Protein AF-A0A650EMJ7-F1 (afdb_monomer_lite)

Radius of gyration: 21.34 Å; chains: 1; bounding box: 46×38×57 Å

Secondary structure (DSSP, 8-state):
-PPP-EEEEEEETTEEEEEEE-TTS-EEEEEEEEETTEEEEEEEEETTS--BTTB----TT---SEEEGGGHHHHHHHHS----S-EEE-SS-----HHHHHHHHHHS-----EEEEEEETTEEEEEEE-TTS-EEEEEEEEETTEEEEEEEEE-SHHHHHTT-----TT---SEEE-SHHHHHHHHHHTTT----EEEEEE--S-TTT--S-SEE--

Foldseek 3Di:
DPFAAAEWEAADVQKTKDWDAAPLRFIWIWIWGDDPQKTFTPDIATPLDDADPNHGHHQPQQDDRMDGPVCVQVNCCRRVRHHGPYYHYDPDHDNDDPVRVSVVVVPPDPDAFEDEWADDDQKTWFWEQAPVRWTWIWIWGDDPQKIFTPAIATLPPVCVVVVNGHHQPLQDDGMDGPDFVVVCCRCCRRVRFDHDYYDYDHPPPPPVVDSDGPGTPD

Structure (mmCIF, N/CA/C/O backbone):
data_AF-A0A650EMJ7-F1
#
_entry.id   AF-A0A650EMJ7-F1
#
loop_
_atom_site.group_PDB
_atom_site.id
_atom_site.type_symbol
_atom_site.label_atom_id
_atom_site.label_alt_id
_atom_site.label_comp_id
_atom_site.label_asym_id
_atom_site.label_entity_id
_atom_site.label_seq_id
_atom_site.pdbx_PDB_ins_code
_atom_site.Cartn_x
_atom_site.Cartn_y
_atom_site.Cartn_z
_atom_site.occupancy
_atom_site.B_iso_or_equiv
_atom_site.auth_seq_id
_atom_site.auth_comp_id
_atom_site.auth_asym_id
_atom_site.auth_atom_id
_atom_site.pdbx_PDB_model_num
ATOM 1 N N . MET A 1 1 ? -10.962 -9.023 -23.010 1.00 49.88 1 MET A N 1
ATOM 2 C CA . MET A 1 1 ? -9.989 -8.464 -22.041 1.00 49.88 1 MET A CA 1
ATOM 3 C C . MET A 1 1 ? -9.303 -7.276 -22.684 1.00 49.88 1 MET A C 1
ATOM 5 O O . MET A 1 1 ? -8.840 -7.410 -23.809 1.00 49.88 1 MET A O 1
ATOM 9 N N . GLN A 1 2 ? -9.257 -6.127 -22.012 1.00 62.06 2 GLN A N 1
ATOM 10 C CA . GLN A 1 2 ? -8.487 -4.982 -22.495 1.00 62.06 2 GLN A CA 1
ATOM 11 C C . GLN A 1 2 ? -6.994 -5.322 -22.367 1.00 62.06 2 GLN A C 1
ATOM 13 O O . GLN A 1 2 ? -6.530 -5.660 -21.276 1.00 62.06 2 GLN A O 1
ATOM 18 N N . LYS A 1 3 ? -6.258 -5.321 -23.484 1.00 80.81 3 LYS A N 1
ATOM 19 C CA . LYS A 1 3 ? -4.812 -5.582 -23.479 1.00 80.81 3 LYS A CA 1
ATOM 20 C C . LYS A 1 3 ? -4.116 -4.459 -22.705 1.00 80.81 3 LYS A C 1
ATOM 22 O O . LYS A 1 3 ? -4.369 -3.287 -22.961 1.00 80.81 3 LYS A O 1
ATOM 27 N N . SER A 1 4 ? -3.280 -4.813 -21.730 1.00 88.81 4 SER A N 1
ATOM 28 C CA . SER A 1 4 ? -2.475 -3.836 -20.986 1.00 88.81 4 SER A CA 1
ATOM 29 C C . SER A 1 4 ? -1.295 -3.384 -21.845 1.00 88.81 4 SER A C 1
ATOM 31 O O . SER A 1 4 ? -0.526 -4.229 -22.299 1.00 88.81 4 SER A O 1
ATOM 33 N N . ILE A 1 5 ? -1.145 -2.077 -22.043 1.00 94.81 5 ILE A N 1
ATOM 34 C CA . ILE A 1 5 ? -0.042 -1.454 -22.790 1.00 94.81 5 ILE A CA 1
ATOM 35 C C . ILE A 1 5 ? 0.839 -0.674 -21.811 1.00 94.81 5 ILE A C 1
ATOM 37 O O . ILE A 1 5 ? 0.314 -0.003 -20.916 1.00 94.81 5 ILE A O 1
ATOM 41 N N . LEU A 1 6 ? 2.161 -0.791 -21.949 1.00 95.75 6 LEU A N 1
ATOM 42 C CA . LEU A 1 6 ? 3.119 -0.033 -21.148 1.00 95.75 6 LEU A CA 1
ATOM 43 C C . LEU A 1 6 ? 3.218 1.381 -21.723 1.00 95.75 6 LEU A C 1
ATOM 45 O O . LEU A 1 6 ? 3.814 1.584 -22.774 1.00 95.75 6 LEU A O 1
ATOM 49 N N . LYS A 1 7 ? 2.613 2.352 -21.041 1.00 95.06 7 LYS A N 1
ATOM 50 C CA . LYS A 1 7 ? 2.648 3.756 -21.460 1.00 95.06 7 LYS A CA 1
ATOM 51 C C . LYS A 1 7 ? 3.841 4.458 -20.836 1.00 95.06 7 LYS A C 1
ATOM 53 O O . LYS A 1 7 ? 3.927 4.503 -19.609 1.00 95.06 7 LYS A O 1
ATOM 58 N N . LEU A 1 8 ? 4.732 4.983 -21.661 1.00 95.62 8 LEU A N 1
ATOM 59 C CA . LEU A 1 8 ? 5.932 5.711 -21.274 1.00 95.62 8 LEU A CA 1
ATOM 60 C C . LEU A 1 8 ? 5.705 7.201 -21.524 1.00 95.62 8 LEU A C 1
ATOM 62 O O . LEU A 1 8 ? 5.640 7.647 -22.669 1.00 95.62 8 LEU A O 1
ATOM 66 N N . ASP A 1 9 ? 5.568 7.963 -20.441 1.00 95.88 9 ASP A N 1
ATOM 67 C CA . ASP A 1 9 ? 5.393 9.409 -20.518 1.00 95.88 9 ASP A CA 1
ATOM 68 C C . ASP A 1 9 ? 6.767 10.082 -20.674 1.00 95.88 9 ASP A C 1
ATOM 70 O O . ASP A 1 9 ? 7.732 9.722 -19.992 1.00 95.88 9 ASP A O 1
ATOM 74 N N . LYS A 1 10 ? 6.867 11.048 -21.587 1.00 95.94 10 LYS A N 1
ATOM 75 C CA . LYS A 1 10 ? 8.111 11.717 -21.968 1.00 95.94 10 LYS A CA 1
ATOM 76 C C . LYS A 1 10 ? 8.449 12.803 -20.953 1.00 95.94 10 LYS A C 1
ATOM 78 O O . LYS A 1 10 ? 7.676 13.736 -20.731 1.00 95.94 10 LYS A O 1
ATOM 83 N N . VAL A 1 11 ? 9.617 12.672 -20.333 1.00 95.00 11 VAL A N 1
ATOM 84 C CA . VAL A 1 11 ? 10.157 13.660 -19.391 1.00 95.00 11 VAL A CA 1
ATOM 85 C C . VAL A 1 11 ? 10.889 14.749 -20.159 1.00 95.00 11 VAL A C 1
ATOM 87 O O . VAL A 1 11 ? 10.605 15.924 -19.966 1.00 95.00 11 VAL A O 1
ATOM 90 N N . SER A 1 12 ? 11.805 14.330 -21.029 1.00 92.31 12 SER A N 1
ATOM 91 C CA . SER A 1 12 ? 12.656 15.164 -21.880 1.00 92.31 12 SER A CA 1
ATOM 92 C C . SER A 1 12 ? 13.074 14.350 -23.108 1.00 92.31 12 SER A C 1
ATOM 94 O O . SER A 1 12 ? 12.667 13.193 -23.255 1.00 92.31 12 SER A O 1
ATOM 96 N N . GLU A 1 13 ? 13.921 14.910 -23.972 1.00 89.38 13 GLU A N 1
ATOM 97 C CA . GLU A 1 13 ? 14.513 14.171 -25.089 1.00 89.38 13 GLU A CA 1
ATOM 98 C C . GLU A 1 13 ? 15.114 12.837 -24.614 1.00 89.38 13 GLU A C 1
ATOM 100 O O . GLU A 1 13 ? 15.889 12.791 -23.657 1.00 89.38 13 GLU A O 1
ATOM 105 N N . ASN A 1 14 ? 14.674 11.742 -25.242 1.00 91.62 14 ASN A N 1
ATOM 106 C CA . ASN A 1 14 ? 15.068 10.361 -24.951 1.00 91.62 14 ASN A CA 1
ATOM 107 C C . ASN A 1 14 ? 14.850 9.863 -23.512 1.00 91.62 14 ASN A C 1
ATOM 109 O O . ASN A 1 14 ? 15.237 8.738 -23.200 1.00 91.62 14 ASN A O 1
ATOM 113 N N . CYS A 1 15 ? 14.207 10.635 -22.636 1.00 95.62 15 CYS A N 1
ATOM 114 C CA . CYS A 1 15 ? 13.959 10.240 -21.256 1.00 95.62 15 CYS A CA 1
ATOM 115 C C . CYS A 1 15 ? 12.469 10.043 -21.005 1.00 95.62 15 CYS A C 1
ATOM 117 O O . CYS A 1 15 ? 11.655 10.938 -21.238 1.00 95.62 15 CYS A O 1
ATOM 119 N N . TYR A 1 16 ? 12.127 8.883 -20.456 1.00 96.69 16 TYR A N 1
ATOM 120 C CA . TYR A 1 16 ? 10.753 8.487 -20.201 1.00 96.69 16 TYR A CA 1
ATOM 121 C C . TYR A 1 16 ? 10.589 7.977 -18.779 1.00 96.69 16 TYR A C 1
ATOM 123 O O . TYR A 1 16 ? 11.521 7.454 -18.165 1.00 96.69 16 TYR A O 1
ATOM 131 N N . HIS A 1 17 ? 9.380 8.082 -18.254 1.00 97.19 17 HIS A N 1
ATOM 132 C CA . HIS A 1 17 ? 9.013 7.451 -16.997 1.00 97.19 17 HIS A CA 1
ATOM 133 C C . HIS A 1 17 ? 7.603 6.878 -17.051 1.00 97.19 17 HIS A C 1
ATOM 135 O O . HIS A 1 17 ? 6.792 7.217 -17.912 1.00 97.19 17 HIS A O 1
ATOM 141 N N . THR A 1 18 ? 7.307 5.971 -16.130 1.00 96.44 18 THR A N 1
ATOM 142 C CA . THR A 1 18 ? 5.955 5.440 -15.979 1.00 96.44 18 THR A CA 1
ATOM 143 C C . THR A 1 18 ? 5.731 4.865 -14.594 1.00 96.44 18 THR A C 1
ATOM 145 O O . THR A 1 18 ? 6.674 4.576 -13.853 1.00 96.44 18 THR A O 1
ATOM 148 N N . ILE A 1 19 ? 4.457 4.702 -14.243 1.00 95.31 19 ILE A N 1
ATOM 149 C CA . ILE A 1 19 ? 4.013 3.985 -13.053 1.00 95.31 19 ILE A CA 1
ATOM 150 C C . ILE A 1 19 ? 2.988 2.946 -13.472 1.00 95.31 19 ILE A C 1
ATOM 152 O O . ILE A 1 19 ? 1.983 3.269 -14.104 1.00 95.31 19 ILE A O 1
ATOM 156 N N . PHE A 1 20 ? 3.181 1.713 -13.022 1.00 93.88 20 PHE A N 1
ATOM 157 C CA . PHE A 1 20 ? 2.213 0.643 -13.229 1.00 93.88 20 PHE A CA 1
ATOM 158 C C . PHE A 1 20 ? 2.045 -0.220 -11.981 1.00 93.88 20 PHE A C 1
ATOM 160 O O . PHE A 1 20 ? 2.820 -0.136 -11.030 1.00 93.88 20 PHE A O 1
ATOM 167 N N . GLN A 1 21 ? 0.994 -1.041 -11.975 1.00 91.38 21 GLN A N 1
ATOM 168 C CA . GLN A 1 21 ? 0.785 -2.072 -10.964 1.00 91.38 21 GLN A CA 1
ATOM 169 C C . GLN A 1 21 ? 1.219 -3.436 -11.493 1.00 91.38 21 GLN A C 1
ATOM 171 O O . GLN A 1 21 ? 0.805 -3.832 -12.586 1.00 91.38 21 GLN A O 1
ATOM 176 N N . ASN A 1 22 ? 2.020 -4.151 -10.707 1.00 90.44 22 ASN A N 1
ATOM 177 C CA . ASN A 1 22 ? 2.361 -5.543 -10.985 1.00 90.44 22 ASN A CA 1
ATOM 178 C C . ASN A 1 22 ? 1.200 -6.496 -10.643 1.00 90.44 22 ASN A C 1
ATOM 180 O O . ASN A 1 22 ? 0.158 -6.067 -10.133 1.00 90.44 22 ASN A O 1
ATOM 184 N N . ASN A 1 23 ? 1.366 -7.793 -10.910 1.00 86.19 23 ASN A N 1
ATOM 185 C CA . ASN A 1 23 ? 0.318 -8.789 -10.650 1.00 86.19 23 ASN A CA 1
ATOM 186 C C . ASN A 1 23 ? 0.003 -8.955 -9.151 1.00 86.19 23 ASN A C 1
ATOM 188 O O . ASN A 1 23 ? -1.106 -9.345 -8.788 1.00 86.19 23 ASN A O 1
ATOM 192 N N . HIS A 1 24 ? 0.933 -8.581 -8.270 1.00 81.50 24 HIS A N 1
ATOM 193 C CA . HIS A 1 24 ? 0.732 -8.512 -6.820 1.00 81.50 24 HIS A CA 1
ATOM 194 C C . HIS A 1 24 ? 0.112 -7.189 -6.324 1.00 81.50 24 HIS A C 1
ATOM 196 O O . HIS A 1 24 ? 0.071 -6.941 -5.115 1.00 81.50 24 HIS A O 1
ATOM 202 N N . GLY A 1 25 ? -0.342 -6.312 -7.225 1.00 81.81 25 GLY A N 1
ATOM 203 C CA . GLY A 1 25 ? -0.989 -5.041 -6.885 1.00 81.81 25 GLY A CA 1
ATOM 204 C C . GLY A 1 25 ? -0.044 -3.953 -6.357 1.00 81.81 25 GLY A C 1
ATOM 205 O O . GLY A 1 25 ? -0.509 -2.915 -5.879 1.00 81.81 25 GLY A O 1
ATOM 206 N N . ARG A 1 26 ? 1.277 -4.154 -6.434 1.00 86.06 26 ARG A N 1
ATOM 207 C CA . ARG A 1 26 ? 2.290 -3.163 -6.033 1.00 86.06 26 ARG A CA 1
ATOM 208 C C . ARG A 1 26 ? 2.519 -2.156 -7.140 1.00 86.06 26 ARG A C 1
ATOM 210 O O . ARG A 1 26 ? 2.610 -2.539 -8.302 1.00 86.06 26 ARG A O 1
ATOM 217 N N . ARG A 1 27 ? 2.641 -0.877 -6.774 1.00 91.94 27 ARG A N 1
ATOM 218 C CA . ARG A 1 27 ? 2.902 0.205 -7.733 1.00 91.94 27 ARG A CA 1
ATOM 219 C C . ARG A 1 27 ? 4.403 0.399 -7.882 1.00 91.94 27 ARG A C 1
ATOM 221 O O . ARG A 1 27 ? 5.079 0.668 -6.890 1.00 91.94 27 ARG A O 1
ATOM 228 N N . ILE A 1 28 ? 4.897 0.273 -9.104 1.00 95.44 28 ILE A N 1
ATOM 229 C CA . ILE A 1 28 ? 6.310 0.402 -9.453 1.00 95.44 28 ILE A CA 1
ATOM 230 C C . ILE A 1 28 ? 6.452 1.628 -10.346 1.00 95.44 28 ILE A C 1
ATOM 232 O O . ILE A 1 28 ? 5.696 1.780 -11.304 1.00 95.44 28 ILE A O 1
ATOM 236 N N . TYR A 1 29 ? 7.396 2.498 -10.002 1.00 97.00 29 TYR A N 1
ATOM 237 C CA . TYR A 1 29 ? 7.879 3.569 -10.862 1.00 97.00 29 TYR A CA 1
ATOM 238 C C . TYR A 1 29 ? 9.146 3.095 -11.560 1.00 97.00 29 TYR A C 1
ATOM 240 O O . TYR A 1 29 ? 10.025 2.541 -10.895 1.00 97.00 29 TYR A O 1
ATOM 248 N N . ILE A 1 30 ? 9.247 3.358 -12.860 1.00 97.44 30 ILE A N 1
ATOM 249 C CA . ILE A 1 30 ? 10.492 3.207 -13.615 1.00 97.44 30 ILE A CA 1
ATOM 250 C C . ILE A 1 30 ? 10.811 4.492 -14.379 1.00 97.44 30 ILE A C 1
ATOM 252 O O . ILE A 1 30 ? 9.900 5.201 -14.818 1.00 97.44 30 ILE A O 1
ATOM 256 N N . ARG A 1 31 ? 12.105 4.763 -14.556 1.00 97.12 31 ARG A N 1
ATOM 257 C CA . ARG A 1 31 ? 12.632 5.804 -15.441 1.00 97.12 31 ARG A CA 1
ATOM 258 C C . ARG A 1 31 ? 13.636 5.193 -16.407 1.00 97.12 31 ARG A C 1
ATOM 260 O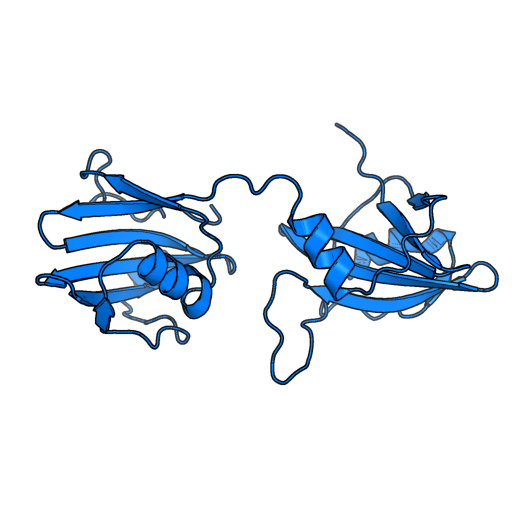 O . ARG A 1 31 ? 14.535 4.468 -15.984 1.00 97.12 31 ARG A O 1
ATOM 267 N N . LEU A 1 32 ? 13.477 5.513 -17.683 1.00 96.38 32 LEU A N 1
ATOM 268 C CA . LEU A 1 32 ? 14.273 5.009 -18.791 1.00 96.38 32 LEU A CA 1
ATOM 269 C C . LEU A 1 32 ? 14.961 6.172 -19.509 1.00 96.38 32 LEU A C 1
ATOM 271 O O . LEU A 1 32 ? 14.372 7.243 -19.672 1.00 96.38 32 LEU A O 1
ATOM 275 N N . ILE A 1 33 ? 16.185 5.941 -19.966 1.00 96.06 33 ILE A N 1
ATOM 276 C CA . ILE A 1 33 ? 16.848 6.744 -20.996 1.00 96.06 33 ILE A CA 1
ATOM 277 C C . ILE A 1 33 ? 17.014 5.848 -22.224 1.00 96.06 33 ILE A C 1
ATOM 279 O O . ILE A 1 33 ? 17.398 4.690 -22.084 1.00 96.06 33 ILE A O 1
ATOM 283 N N . CYS A 1 34 ? 16.684 6.363 -23.404 1.00 92.94 34 CYS A N 1
ATOM 284 C CA . CYS A 1 34 ? 16.827 5.679 -24.682 1.00 92.94 34 CYS A CA 1
ATOM 285 C C . CYS A 1 34 ? 18.116 6.136 -25.377 1.00 92.94 34 CYS A C 1
ATOM 287 O O . CYS A 1 34 ? 18.249 7.306 -25.725 1.00 92.94 34 CYS A O 1
ATOM 289 N N . GLU A 1 35 ? 19.051 5.222 -25.607 1.00 91.38 35 GLU A N 1
ATOM 290 C CA . GLU A 1 35 ? 20.320 5.492 -26.289 1.00 91.38 35 GLU A CA 1
ATOM 291 C C . GLU A 1 35 ? 20.580 4.371 -27.295 1.00 91.38 35 GLU A C 1
ATOM 293 O O . GLU A 1 35 ? 20.627 3.216 -26.892 1.00 91.38 35 GLU A O 1
ATOM 298 N N . ASN A 1 36 ? 20.780 4.691 -28.579 1.00 84.94 36 ASN A N 1
ATOM 299 C CA . ASN A 1 36 ? 21.227 3.732 -29.607 1.00 84.94 36 ASN A CA 1
ATOM 300 C C . ASN A 1 36 ? 20.470 2.384 -29.596 1.00 84.94 36 ASN A C 1
ATOM 302 O O . ASN A 1 36 ? 21.089 1.327 -29.505 1.00 84.94 36 ASN A O 1
ATOM 306 N N . ASP A 1 37 ? 19.135 2.424 -29.643 1.00 87.19 37 ASP A N 1
ATOM 307 C CA . ASP A 1 37 ? 18.255 1.240 -29.591 1.00 87.19 37 ASP A CA 1
ATOM 308 C C . ASP A 1 37 ? 18.369 0.388 -28.308 1.00 87.19 37 ASP A C 1
ATOM 310 O O . ASP A 1 37 ? 17.938 -0.771 -28.247 1.00 87.19 37 ASP A O 1
ATOM 314 N N . GLU A 1 38 ? 18.879 0.984 -27.234 1.00 94.25 38 GLU A N 1
ATOM 315 C CA . GLU A 1 38 ? 18.891 0.419 -25.891 1.00 94.25 38 GLU A CA 1
ATOM 316 C C . GLU A 1 38 ? 18.135 1.321 -24.912 1.00 94.25 38 GLU A C 1
ATOM 318 O O . GLU A 1 38 ? 18.100 2.549 -25.028 1.00 94.25 38 GLU A O 1
ATOM 323 N N . TYR A 1 39 ? 17.545 0.696 -23.898 1.00 95.81 39 TYR A N 1
ATOM 324 C CA . TYR A 1 39 ? 17.014 1.377 -22.729 1.00 95.81 39 TYR A CA 1
ATOM 325 C C . TYR A 1 39 ? 17.943 1.185 -21.540 1.00 95.81 39 TYR A C 1
ATOM 327 O O . TYR A 1 39 ? 18.295 0.057 -21.190 1.00 95.81 39 TYR A O 1
ATOM 335 N N . LEU A 1 40 ? 18.269 2.290 -20.876 1.00 96.81 40 LEU A N 1
ATOM 336 C CA . LEU A 1 40 ? 18.923 2.330 -19.576 1.00 96.81 40 LEU A CA 1
ATOM 337 C C . LEU A 1 40 ? 17.892 2.670 -18.493 1.00 96.81 40 LEU A C 1
ATOM 339 O O . LEU A 1 40 ? 17.318 3.761 -18.485 1.00 96.81 40 LEU A O 1
ATOM 343 N N . PHE A 1 41 ? 17.696 1.763 -17.541 1.00 96.50 41 PHE A N 1
ATOM 344 C CA . PHE A 1 41 ? 16.905 2.012 -16.343 1.00 96.50 41 PHE A CA 1
ATOM 345 C C . PHE A 1 41 ? 17.712 2.864 -15.363 1.00 96.50 41 PHE A C 1
ATOM 347 O O . PHE A 1 41 ? 18.688 2.407 -14.772 1.00 96.50 41 PHE A O 1
ATOM 354 N N . THR A 1 42 ? 17.283 4.108 -15.170 1.00 95.44 42 THR A N 1
ATOM 355 C CA . THR A 1 42 ? 17.924 5.049 -14.234 1.00 95.44 42 THR A CA 1
ATOM 356 C C . THR A 1 42 ? 17.270 5.047 -12.859 1.00 95.44 42 THR A C 1
ATOM 358 O O . THR A 1 42 ? 17.935 5.290 -11.858 1.00 95.44 42 THR A O 1
ATOM 361 N N . ASP A 1 43 ? 15.981 4.716 -12.792 1.00 95.06 43 ASP A N 1
ATOM 362 C CA . ASP A 1 43 ? 15.246 4.529 -11.546 1.00 95.06 43 ASP A CA 1
ATOM 363 C C . ASP A 1 43 ? 14.295 3.335 -11.674 1.00 95.06 43 ASP A C 1
ATOM 365 O O . ASP A 1 43 ? 13.616 3.181 -12.689 1.00 95.06 43 ASP A O 1
ATOM 369 N N . CYS A 1 44 ? 14.177 2.538 -10.610 1.00 96.44 44 CYS A N 1
ATOM 370 C CA . CYS A 1 44 ? 13.147 1.510 -10.462 1.00 96.44 44 CYS A CA 1
ATOM 371 C C . CYS A 1 44 ? 12.838 1.291 -8.976 1.00 96.44 44 CYS A C 1
ATOM 373 O O . CYS A 1 44 ? 13.712 0.876 -8.216 1.00 96.44 44 CYS A O 1
ATOM 375 N N . PHE A 1 45 ? 11.619 1.593 -8.523 1.00 95.31 45 PHE A N 1
ATOM 376 C CA . PHE A 1 45 ? 11.250 1.430 -7.111 1.00 95.31 45 PHE A CA 1
ATOM 377 C C . PHE A 1 45 ? 9.737 1.366 -6.883 1.00 95.31 45 PHE A C 1
ATOM 379 O O . PHE A 1 45 ? 8.932 1.824 -7.693 1.00 95.31 45 PHE A O 1
ATOM 386 N N . TYR A 1 46 ? 9.339 0.827 -5.732 1.00 92.62 46 TYR A N 1
ATOM 387 C CA . TYR A 1 46 ? 7.952 0.842 -5.283 1.00 92.62 46 TYR A CA 1
ATOM 388 C C . TYR A 1 46 ? 7.539 2.248 -4.839 1.00 92.62 46 TYR A C 1
ATOM 390 O O . TYR A 1 46 ? 8.116 2.799 -3.904 1.00 92.62 46 TYR A O 1
ATOM 398 N N . THR A 1 47 ? 6.484 2.804 -5.436 1.00 90.12 47 THR A N 1
ATOM 399 C CA . THR A 1 47 ? 5.917 4.103 -5.009 1.00 90.12 47 THR A CA 1
ATOM 400 C C . THR A 1 47 ? 4.984 3.965 -3.811 1.00 90.12 47 THR A C 1
ATOM 402 O O . THR A 1 47 ? 4.444 4.944 -3.303 1.00 90.12 47 THR A O 1
ATOM 405 N N . ASP A 1 48 ? 4.689 2.726 -3.434 1.00 81.94 48 ASP A N 1
ATOM 406 C CA . ASP A 1 48 ? 3.647 2.364 -2.490 1.00 81.94 48 ASP A CA 1
ATOM 407 C C . ASP A 1 48 ? 4.238 1.881 -1.150 1.00 81.94 48 ASP A C 1
ATOM 409 O O . ASP A 1 48 ? 3.486 1.558 -0.230 1.00 81.94 48 ASP A O 1
ATOM 413 N N . ARG A 1 49 ? 5.571 1.883 -1.019 1.00 81.12 49 ARG A N 1
ATOM 414 C CA . ARG A 1 49 ? 6.315 1.561 0.203 1.00 81.12 49 ARG A CA 1
ATOM 415 C C . ARG A 1 49 ? 7.043 2.802 0.727 1.00 81.12 49 ARG A C 1
ATOM 417 O O . ARG A 1 49 ? 7.518 3.593 -0.084 1.00 81.12 49 ARG A O 1
ATOM 424 N N . PRO A 1 50 ? 7.159 2.969 2.055 1.00 76.00 50 PRO A N 1
ATOM 425 C CA . PRO A 1 50 ? 7.924 4.071 2.619 1.00 76.00 50 PRO A CA 1
ATOM 426 C C . PRO A 1 50 ? 9.416 3.907 2.310 1.00 76.00 50 PRO A C 1
ATOM 428 O O . PRO A 1 50 ? 9.942 2.788 2.308 1.00 76.00 50 PRO A O 1
ATOM 431 N N . GLU A 1 51 ? 10.092 5.030 2.088 1.00 82.25 51 GLU A N 1
ATOM 432 C CA . GLU A 1 51 ? 11.553 5.082 2.076 1.00 82.25 51 GLU A CA 1
ATOM 433 C C . GLU A 1 51 ? 12.084 4.741 3.476 1.00 82.25 51 GLU A C 1
ATOM 435 O O . GLU A 1 51 ? 11.512 5.145 4.492 1.00 82.25 51 GLU A O 1
ATOM 440 N N . ARG A 1 52 ? 13.177 3.978 3.541 1.00 75.75 52 ARG A N 1
ATOM 441 C CA . ARG A 1 52 ? 13.862 3.644 4.797 1.00 75.75 52 ARG A CA 1
ATOM 442 C C . ARG A 1 52 ? 15.246 4.266 4.761 1.00 75.75 52 ARG A C 1
ATOM 444 O O . ARG A 1 52 ? 16.029 3.929 3.880 1.00 75.75 52 ARG A O 1
ATOM 451 N N . ASN A 1 53 ? 15.538 5.174 5.692 1.00 79.25 53 ASN A N 1
ATOM 452 C CA . ASN A 1 53 ? 16.823 5.882 5.771 1.00 79.25 53 ASN A CA 1
ATOM 453 C C . ASN A 1 53 ? 17.225 6.548 4.437 1.00 79.25 53 ASN A C 1
ATOM 455 O O . ASN A 1 53 ? 18.357 6.417 3.986 1.00 79.25 53 ASN A O 1
ATOM 459 N N . GLY A 1 54 ? 16.265 7.182 3.752 1.00 78.44 54 GLY A N 1
ATOM 460 C CA . GLY A 1 54 ? 16.483 7.808 2.439 1.00 78.44 54 GLY A CA 1
ATOM 461 C C . GLY A 1 54 ? 16.648 6.827 1.272 1.00 78.44 54 GLY A C 1
ATOM 462 O O . GLY A 1 54 ? 16.841 7.255 0.138 1.00 78.44 54 GLY A O 1
ATOM 463 N N . THR A 1 55 ? 16.547 5.517 1.517 1.00 83.50 55 THR A N 1
ATOM 464 C CA . THR A 1 55 ? 16.627 4.489 0.475 1.00 83.50 55 THR A CA 1
ATOM 465 C C . THR A 1 55 ? 15.228 4.053 0.054 1.00 83.50 55 THR A C 1
ATOM 467 O O . THR A 1 55 ? 14.398 3.644 0.876 1.00 83.50 55 THR A O 1
ATOM 470 N N . LYS A 1 56 ? 14.965 4.123 -1.252 1.00 89.44 56 LYS A N 1
ATOM 471 C CA . LYS A 1 56 ? 13.715 3.658 -1.858 1.00 89.44 56 LYS A CA 1
ATOM 472 C C . LYS A 1 56 ? 13.671 2.133 -1.890 1.00 89.44 56 LYS A C 1
ATOM 474 O O . LYS A 1 56 ? 14.682 1.468 -2.090 1.00 89.44 56 LYS A O 1
ATOM 479 N N . ALA A 1 57 ? 12.483 1.563 -1.713 1.00 90.38 57 ALA A N 1
ATOM 480 C CA . ALA A 1 57 ? 12.309 0.119 -1.794 1.00 90.38 57 ALA A CA 1
ATOM 481 C C . ALA A 1 57 ? 12.330 -0.338 -3.263 1.00 90.38 57 ALA A C 1
ATOM 483 O O . ALA A 1 57 ? 11.387 -0.065 -4.003 1.00 90.38 57 ALA A O 1
ATOM 484 N N . VAL A 1 58 ? 13.374 -1.058 -3.668 1.00 92.81 58 VAL A N 1
ATOM 485 C CA . VAL A 1 58 ? 13.541 -1.597 -5.030 1.00 92.81 58 VAL A CA 1
ATOM 486 C C . VAL A 1 58 ? 12.986 -3.031 -5.112 1.00 92.81 58 VAL A C 1
ATOM 488 O O . VAL A 1 58 ? 13.057 -3.773 -4.122 1.00 92.81 58 VAL A O 1
ATOM 491 N N . PRO A 1 59 ? 12.393 -3.459 -6.242 1.00 92.69 59 PRO A N 1
ATOM 492 C CA . PRO A 1 59 ? 12.046 -4.861 -6.464 1.00 92.69 59 PRO A CA 1
ATOM 493 C C . PRO A 1 59 ? 13.277 -5.775 -6.385 1.00 92.69 59 PRO A C 1
ATOM 495 O O . PRO A 1 59 ? 14.237 -5.595 -7.115 1.00 92.69 59 PRO A O 1
ATOM 498 N N . LEU A 1 60 ? 13.231 -6.802 -5.529 1.00 90.19 60 LEU A N 1
ATOM 499 C CA . LEU A 1 60 ? 14.369 -7.708 -5.291 1.00 90.19 60 LEU A CA 1
ATOM 500 C C . LEU A 1 60 ? 14.817 -8.502 -6.524 1.00 90.19 60 LEU A C 1
ATOM 502 O O . LEU A 1 60 ? 15.931 -9.004 -6.546 1.00 90.19 60 LEU A O 1
ATOM 506 N N . ARG A 1 61 ? 13.930 -8.687 -7.506 1.00 91.81 61 ARG A N 1
ATOM 507 C CA . ARG A 1 61 ? 14.235 -9.402 -8.751 1.00 91.81 61 ARG A CA 1
ATOM 508 C C . ARG A 1 61 ? 14.739 -8.489 -9.860 1.00 91.81 61 ARG A C 1
ATOM 510 O O . ARG A 1 61 ? 15.107 -9.006 -10.906 1.00 91.81 61 ARG A O 1
ATOM 517 N N . PHE A 1 62 ? 14.761 -7.180 -9.629 1.00 94.44 62 PHE A N 1
ATOM 518 C CA . PHE A 1 62 ? 15.207 -6.220 -10.618 1.00 94.44 62 PHE A CA 1
ATOM 519 C C . PHE A 1 62 ? 16.730 -6.091 -10.592 1.00 94.44 62 PHE A C 1
ATOM 521 O O . PHE A 1 62 ? 17.296 -5.587 -9.622 1.00 94.44 62 PHE A O 1
ATOM 528 N N . HIS A 1 63 ? 17.372 -6.567 -11.652 1.00 92.75 63 HIS A N 1
ATOM 529 C CA . HIS A 1 63 ? 18.827 -6.582 -11.820 1.00 92.75 63 HIS A CA 1
ATOM 530 C C . HIS A 1 63 ? 19.250 -6.012 -13.178 1.00 92.75 63 HIS A C 1
ATOM 532 O O . HIS A 1 63 ? 20.385 -5.556 -13.321 1.00 92.75 63 HIS A O 1
ATOM 538 N N . THR A 1 64 ? 18.357 -6.018 -14.171 1.00 92.38 64 THR A N 1
ATOM 539 C CA . THR A 1 64 ? 18.668 -5.530 -15.514 1.00 92.38 64 THR A CA 1
ATOM 540 C C . THR A 1 64 ? 18.632 -4.005 -15.557 1.00 92.38 64 THR A C 1
ATOM 542 O O . THR A 1 64 ? 17.571 -3.388 -15.576 1.00 92.38 64 THR A O 1
ATOM 545 N N . LEU A 1 65 ? 19.813 -3.383 -15.603 1.00 93.75 65 LEU A N 1
ATOM 546 C CA . LEU A 1 65 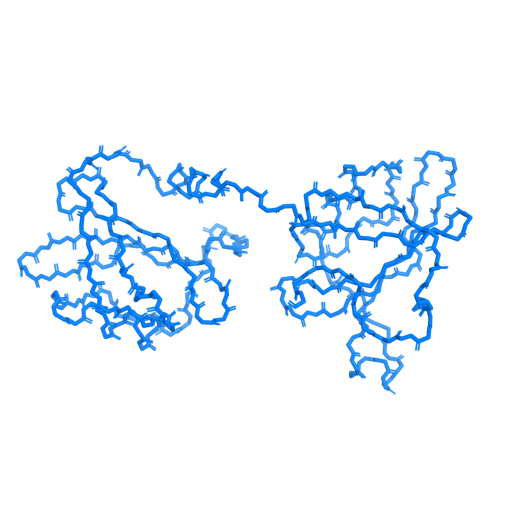? 19.945 -1.928 -15.737 1.00 93.75 65 LEU A CA 1
ATOM 547 C C . LEU A 1 65 ? 19.909 -1.455 -17.192 1.00 93.75 65 LEU A C 1
ATOM 549 O O . LEU A 1 65 ? 19.583 -0.299 -17.439 1.00 93.75 65 LEU A O 1
ATOM 553 N N . ARG A 1 66 ? 20.226 -2.325 -18.154 1.00 95.94 66 ARG A N 1
ATOM 554 C CA . ARG A 1 66 ? 20.251 -2.000 -19.582 1.00 95.94 66 ARG A CA 1
ATOM 555 C C . ARG A 1 66 ? 19.726 -3.170 -20.408 1.00 95.94 66 ARG A C 1
ATOM 557 O O . ARG A 1 66 ? 20.076 -4.312 -20.127 1.00 95.94 66 ARG A O 1
ATOM 564 N N . CYS A 1 67 ? 18.902 -2.886 -21.409 1.00 95.62 67 CYS A N 1
ATOM 565 C CA . CYS A 1 67 ? 18.352 -3.888 -22.327 1.00 95.62 67 CYS A CA 1
ATOM 566 C C . CYS A 1 67 ? 18.093 -3.284 -23.710 1.00 95.62 67 CYS A C 1
ATOM 568 O O . CYS A 1 67 ? 17.962 -2.066 -23.829 1.00 95.62 67 CYS A O 1
ATOM 570 N N . LYS A 1 68 ? 17.973 -4.124 -24.740 1.00 95.50 68 LYS A N 1
ATOM 571 C CA . LYS A 1 68 ? 17.522 -3.682 -26.067 1.00 95.50 68 LYS A CA 1
ATOM 572 C C . LYS A 1 68 ? 16.048 -3.294 -26.035 1.00 95.50 68 LYS A C 1
ATOM 574 O O . LYS A 1 68 ? 15.305 -3.764 -25.171 1.00 95.50 68 LYS A O 1
ATOM 579 N N . GLN A 1 69 ? 15.607 -2.486 -26.999 1.00 90.44 69 GLN A N 1
ATOM 580 C CA . GLN A 1 69 ? 14.202 -2.070 -27.056 1.00 90.44 69 GLN A CA 1
ATOM 581 C C . GLN A 1 69 ? 13.221 -3.251 -27.105 1.00 90.44 69 GLN A C 1
ATOM 583 O O . GLN A 1 69 ? 12.243 -3.262 -26.354 1.00 90.44 69 GLN A O 1
ATOM 588 N N . ASP A 1 70 ? 13.530 -4.272 -27.908 1.00 91.94 70 ASP A N 1
ATOM 589 C CA . ASP A 1 70 ? 12.699 -5.475 -28.060 1.00 91.94 70 ASP A CA 1
ATOM 590 C C . ASP A 1 70 ? 12.588 -6.300 -26.765 1.00 91.94 70 ASP A C 1
ATOM 592 O O . ASP A 1 70 ? 11.583 -6.975 -26.525 1.00 91.94 70 ASP A O 1
ATOM 596 N N . ASP A 1 71 ? 13.588 -6.198 -25.886 1.00 95.50 71 ASP A N 1
ATOM 597 C CA . ASP A 1 71 ? 13.656 -6.953 -24.634 1.00 95.50 71 ASP A CA 1
ATOM 598 C C . ASP A 1 71 ? 12.943 -6.247 -23.471 1.00 95.50 71 ASP A C 1
ATOM 600 O O . ASP A 1 71 ? 12.721 -6.862 -22.423 1.00 95.50 71 ASP A O 1
ATOM 604 N N . LEU A 1 72 ? 12.529 -4.981 -23.629 1.00 95.62 72 LEU A N 1
ATOM 605 C CA . LEU A 1 72 ? 11.935 -4.188 -22.545 1.00 95.62 72 LEU A CA 1
ATOM 606 C C . LEU A 1 72 ? 10.753 -4.909 -21.886 1.00 95.62 72 LEU A C 1
ATOM 608 O O . LEU A 1 72 ? 10.672 -5.012 -20.660 1.00 95.62 72 LEU A O 1
ATOM 612 N N . LEU A 1 73 ? 9.830 -5.432 -22.696 1.00 96.56 73 LEU A N 1
ATOM 613 C CA . LEU A 1 73 ? 8.647 -6.124 -22.183 1.00 96.56 73 LEU A CA 1
ATOM 614 C C . LEU A 1 73 ? 8.993 -7.459 -21.517 1.00 96.56 73 LEU A C 1
ATOM 616 O O . LEU A 1 73 ? 8.305 -7.859 -20.575 1.00 96.56 73 LEU A O 1
ATOM 620 N N . ILE A 1 74 ? 10.061 -8.123 -21.968 1.00 96.44 74 ILE A N 1
ATOM 621 C CA . ILE A 1 74 ? 10.559 -9.366 -21.371 1.00 96.44 74 ILE A CA 1
ATOM 622 C C . ILE A 1 74 ? 11.115 -9.071 -19.977 1.00 96.44 74 ILE A C 1
ATOM 624 O O . ILE A 1 74 ? 10.712 -9.735 -19.022 1.00 96.44 74 ILE A O 1
ATOM 628 N N . VAL A 1 75 ? 11.956 -8.039 -19.844 1.00 96.62 75 VAL A N 1
ATOM 629 C CA . VAL A 1 75 ? 12.531 -7.595 -18.560 1.00 96.62 75 VAL A CA 1
ATOM 630 C C . VAL A 1 75 ? 11.431 -7.196 -17.575 1.00 96.62 75 VAL A C 1
ATOM 632 O O . VAL A 1 75 ? 11.407 -7.655 -16.432 1.00 96.62 75 VAL A O 1
ATOM 635 N N . VAL A 1 76 ? 10.463 -6.384 -18.012 1.00 96.12 76 VAL A N 1
ATOM 636 C CA . VAL A 1 76 ? 9.341 -5.965 -17.154 1.00 96.12 76 VAL A CA 1
ATOM 637 C C . VAL A 1 76 ? 8.494 -7.170 -16.717 1.00 96.12 76 VAL A C 1
ATOM 639 O O . VAL A 1 76 ? 8.074 -7.242 -15.558 1.00 96.12 76 VAL A O 1
ATOM 642 N N . ALA A 1 77 ? 8.277 -8.150 -17.596 1.00 95.31 77 ALA A N 1
ATOM 643 C CA . ALA A 1 77 ? 7.525 -9.351 -17.254 1.00 95.31 77 ALA A CA 1
ATOM 644 C C . ALA A 1 77 ? 8.271 -10.264 -16.269 1.00 95.31 77 ALA A C 1
ATOM 646 O O . ALA A 1 77 ? 7.664 -10.723 -15.299 1.00 95.31 77 ALA A O 1
ATOM 647 N N . SER A 1 78 ? 9.561 -10.523 -16.493 1.00 95.19 78 SER A N 1
ATOM 648 C CA . SER A 1 78 ? 10.349 -11.475 -15.700 1.00 95.19 78 SER A CA 1
ATOM 649 C C . SER A 1 78 ? 10.791 -10.913 -14.343 1.00 95.19 78 SER A C 1
ATOM 651 O O . SER A 1 78 ? 10.787 -11.643 -13.346 1.00 95.19 78 SER A O 1
ATOM 653 N N . GLU A 1 79 ? 11.126 -9.621 -14.278 1.00 96.50 79 GLU A N 1
ATOM 654 C CA . GLU A 1 79 ? 11.723 -9.000 -13.088 1.00 96.50 79 GLU A CA 1
ATOM 655 C C . GLU A 1 79 ? 10.740 -8.138 -12.291 1.00 96.50 79 GLU A C 1
ATOM 657 O O . GLU A 1 79 ? 10.824 -8.083 -11.059 1.00 96.50 79 GLU A O 1
ATOM 662 N N . LEU A 1 80 ? 9.784 -7.489 -12.968 1.00 95.75 80 LEU A N 1
ATOM 663 C CA . LEU A 1 80 ? 8.799 -6.592 -12.344 1.00 95.75 80 LEU A CA 1
ATOM 664 C C . LEU A 1 80 ? 7.396 -7.208 -12.245 1.00 95.75 80 LEU A C 1
ATOM 666 O O . LEU A 1 80 ? 6.484 -6.566 -11.719 1.00 95.75 80 LEU A O 1
ATOM 670 N N . ASP A 1 81 ? 7.244 -8.465 -12.679 1.00 93.12 81 ASP A N 1
ATOM 671 C CA . ASP A 1 81 ? 6.022 -9.270 -12.562 1.00 93.12 81 ASP A CA 1
ATOM 672 C C . ASP A 1 81 ? 4.796 -8.577 -13.188 1.00 93.12 81 ASP A C 1
ATOM 674 O O . ASP A 1 81 ? 3.713 -8.459 -12.598 1.00 93.12 81 ASP A O 1
ATOM 678 N N . LYS A 1 82 ? 4.974 -8.058 -14.410 1.00 93.69 82 LYS A N 1
ATOM 679 C CA . LYS A 1 82 ? 3.871 -7.499 -15.193 1.00 93.69 82 LYS A CA 1
ATOM 680 C C . LYS A 1 82 ? 4.036 -7.753 -16.685 1.00 93.69 82 LYS A C 1
ATOM 682 O O . LYS A 1 82 ? 4.972 -7.275 -17.307 1.00 93.69 82 LYS A O 1
ATOM 687 N N . HIS A 1 83 ? 3.066 -8.444 -17.276 1.00 94.06 83 HIS A N 1
ATOM 688 C CA . HIS A 1 83 ? 3.008 -8.618 -18.723 1.00 94.06 83 HIS A CA 1
ATOM 689 C C . HIS A 1 83 ? 2.253 -7.456 -19.385 1.00 94.06 83 HIS A C 1
ATOM 691 O O . HIS A 1 83 ? 1.137 -7.113 -18.973 1.00 94.06 83 HIS A O 1
ATOM 697 N N . PHE A 1 84 ? 2.855 -6.885 -20.425 1.00 95.50 84 PHE A N 1
ATOM 698 C CA . PHE A 1 84 ? 2.243 -5.908 -21.321 1.00 95.50 84 PHE A CA 1
ATOM 699 C C . PHE A 1 84 ? 2.287 -6.440 -22.753 1.00 95.50 84 PHE A C 1
ATOM 701 O O . PHE A 1 84 ? 3.169 -7.214 -23.104 1.00 95.50 84 PHE A O 1
ATOM 708 N N . PHE A 1 85 ? 1.331 -6.016 -23.576 1.00 93.50 85 PHE A N 1
ATOM 709 C CA . PHE A 1 85 ? 1.181 -6.474 -24.962 1.00 93.50 85 PHE A CA 1
ATOM 710 C C . PHE A 1 85 ? 1.789 -5.512 -25.990 1.00 93.50 85 PHE A C 1
ATOM 712 O O . PHE A 1 85 ? 1.667 -5.742 -27.188 1.00 93.50 85 PHE A O 1
ATOM 719 N N . GLY A 1 86 ? 2.376 -4.413 -25.525 1.00 94.31 86 GLY A N 1
ATOM 720 C CA . GLY A 1 86 ? 2.950 -3.365 -26.353 1.00 94.31 86 GLY A CA 1
ATOM 721 C C . GLY A 1 86 ? 3.463 -2.216 -25.495 1.00 94.31 86 GLY A C 1
ATOM 722 O O . GLY A 1 86 ? 3.206 -2.171 -24.284 1.00 94.31 86 GLY A O 1
ATOM 723 N N . VAL A 1 87 ? 4.166 -1.294 -26.143 1.00 94.56 87 VAL A N 1
ATOM 724 C CA . VAL A 1 87 ? 4.712 -0.073 -25.549 1.00 94.56 87 VAL A CA 1
ATOM 725 C C . VAL A 1 87 ? 4.171 1.119 -26.334 1.00 94.56 87 VAL A C 1
ATOM 727 O O . VAL A 1 87 ? 4.151 1.092 -27.561 1.00 94.56 87 VAL A O 1
ATOM 730 N N . GLU A 1 88 ? 3.711 2.145 -25.628 1.00 95.00 88 GLU A N 1
ATOM 731 C CA . GLU A 1 88 ? 3.266 3.418 -26.203 1.00 95.00 88 GLU A CA 1
ATOM 732 C C . GLU A 1 88 ? 4.107 4.541 -25.600 1.00 95.00 88 GLU A C 1
ATOM 734 O O . GLU A 1 88 ? 4.233 4.623 -24.378 1.00 95.00 88 GLU A O 1
ATOM 739 N N . PHE A 1 89 ? 4.641 5.420 -26.442 1.00 93.00 89 PHE A N 1
ATOM 740 C CA . PHE A 1 89 ? 5.380 6.607 -26.020 1.00 93.00 89 PHE A CA 1
ATOM 741 C C . PHE A 1 89 ? 4.475 7.828 -26.138 1.00 93.00 89 PHE A C 1
ATOM 743 O O . PHE A 1 89 ? 3.747 7.967 -27.118 1.00 93.00 89 PHE A O 1
ATOM 750 N N . SER A 1 90 ? 4.497 8.708 -25.140 1.00 90.94 90 SER A N 1
ATOM 751 C CA . SER A 1 90 ? 3.815 9.995 -25.255 1.00 90.94 90 SER A CA 1
ATOM 752 C C . SER A 1 90 ? 4.668 10.983 -26.050 1.00 90.94 90 SER A C 1
ATOM 754 O O . SER A 1 90 ? 5.856 11.124 -25.764 1.00 90.94 90 SER A O 1
ATOM 756 N N . ASP A 1 91 ? 4.050 11.769 -26.925 1.00 84.50 91 ASP A N 1
ATOM 757 C CA . ASP A 1 91 ? 4.768 12.810 -27.673 1.00 84.50 91 ASP A CA 1
ATOM 758 C C . ASP A 1 91 ? 5.001 14.091 -26.854 1.00 84.50 91 ASP A C 1
ATOM 760 O O . ASP A 1 91 ? 5.931 14.852 -27.119 1.00 84.50 91 ASP A O 1
ATOM 764 N N . SER A 1 92 ? 4.164 14.345 -25.842 1.00 89.19 92 SER A N 1
ATOM 765 C CA . SER A 1 92 ? 4.210 15.571 -25.038 1.00 89.19 92 SER A CA 1
ATOM 766 C C . SER A 1 92 ? 5.201 15.468 -23.881 1.00 89.19 92 SER A C 1
ATOM 768 O O . SER A 1 92 ? 5.036 14.643 -22.983 1.00 89.19 92 SER A O 1
ATOM 770 N N . GLU A 1 93 ? 6.196 16.353 -23.868 1.00 90.94 93 GLU A N 1
ATOM 771 C CA . GLU A 1 93 ? 7.148 16.473 -22.763 1.00 90.94 93 GLU A CA 1
ATOM 772 C C . GLU A 1 93 ? 6.502 17.113 -21.535 1.00 90.94 93 GLU A C 1
ATOM 774 O O . GLU A 1 93 ? 5.874 18.170 -21.623 1.00 90.94 93 GLU A O 1
ATOM 779 N N . ASN A 1 94 ? 6.674 16.477 -20.375 1.00 88.75 94 ASN A N 1
ATOM 780 C CA . ASN A 1 94 ? 6.110 16.961 -19.116 1.00 88.75 94 ASN A CA 1
ATOM 781 C C . ASN A 1 94 ? 7.139 17.627 -18.185 1.00 88.75 94 ASN A C 1
ATOM 783 O O . ASN A 1 94 ? 6.729 18.355 -17.283 1.00 88.75 94 ASN A O 1
ATOM 787 N N . ASN A 1 95 ? 8.446 17.403 -18.390 1.00 91.81 95 ASN A N 1
ATOM 788 C CA . ASN A 1 95 ? 9.547 17.917 -17.560 1.00 91.81 95 ASN A CA 1
ATOM 789 C C . ASN A 1 95 ? 9.400 17.663 -16.042 1.00 91.81 95 ASN A C 1
ATOM 791 O O . ASN A 1 95 ? 10.049 18.320 -15.228 1.00 91.81 95 ASN A O 1
ATOM 795 N N . MET A 1 96 ? 8.556 16.713 -15.635 1.00 92.25 96 MET A N 1
ATOM 796 C CA . MET A 1 96 ? 8.244 16.474 -14.230 1.00 92.25 96 MET A CA 1
ATOM 797 C C . MET A 1 96 ? 9.328 15.646 -13.555 1.00 92.25 96 MET A C 1
ATOM 799 O O . MET A 1 96 ? 9.782 14.614 -14.064 1.00 92.25 96 MET A O 1
ATOM 803 N N . SER A 1 97 ? 9.666 16.028 -12.326 1.00 92.81 97 SER A N 1
ATOM 804 C CA . SER A 1 97 ? 10.433 15.153 -11.447 1.00 92.81 97 SER A CA 1
ATOM 805 C C . SER A 1 97 ? 9.641 13.882 -11.112 1.00 92.81 97 SER A C 1
ATOM 807 O O . SER A 1 97 ? 8.407 13.855 -11.139 1.00 92.81 97 SER A O 1
ATOM 809 N N . ALA A 1 98 ? 10.341 12.821 -10.694 1.00 91.25 98 ALA A N 1
ATOM 810 C CA . ALA A 1 98 ? 9.694 11.582 -10.255 1.00 91.25 98 ALA A CA 1
ATOM 811 C C . ALA A 1 98 ? 8.641 11.835 -9.157 1.00 91.25 98 ALA A C 1
ATOM 813 O O . ALA A 1 98 ? 7.562 11.248 -9.179 1.00 91.25 98 ALA A O 1
ATOM 814 N N . LYS A 1 99 ? 8.924 12.739 -8.206 1.00 89.88 99 LYS A N 1
ATOM 815 C CA . LYS A 1 99 ? 8.002 13.066 -7.106 1.00 89.88 99 LYS A CA 1
ATOM 816 C C . LYS A 1 99 ? 6.725 13.743 -7.609 1.00 89.88 99 LYS A C 1
ATOM 818 O O . LYS A 1 99 ? 5.637 13.363 -7.175 1.00 89.88 99 LYS A O 1
ATOM 823 N N . GLU A 1 100 ? 6.846 14.716 -8.508 1.00 92.06 100 GLU A N 1
ATOM 824 C CA . GLU A 1 100 ? 5.699 15.433 -9.086 1.00 92.06 100 GLU A CA 1
ATOM 825 C C . GLU A 1 100 ? 4.839 14.505 -9.932 1.00 92.06 100 GLU A C 1
ATOM 827 O O . GLU A 1 100 ? 3.626 14.444 -9.732 1.00 92.06 100 GLU A O 1
ATOM 832 N N . TYR A 1 101 ? 5.475 13.704 -10.783 1.00 92.81 101 TYR A N 1
ATOM 833 C CA . TYR A 1 101 ? 4.788 12.737 -11.627 1.00 92.81 101 TYR A CA 1
ATOM 834 C C . TYR A 1 101 ? 4.044 11.676 -10.804 1.00 92.81 101 TYR A C 1
ATOM 836 O O . TYR A 1 101 ? 2.857 11.425 -11.026 1.00 92.81 101 TYR A O 1
ATOM 844 N N . ILE A 1 102 ? 4.695 11.100 -9.782 1.00 89.94 102 ILE A N 1
ATOM 845 C CA . ILE A 1 102 ? 4.050 10.146 -8.864 1.00 89.94 102 ILE A CA 1
ATOM 846 C C . ILE A 1 102 ? 2.863 10.796 -8.156 1.00 89.94 102 ILE A C 1
ATOM 848 O O . ILE A 1 102 ? 1.815 10.155 -8.011 1.00 89.94 102 ILE A O 1
ATOM 852 N N . LYS A 1 103 ? 2.998 12.053 -7.720 1.00 87.50 103 LYS A N 1
ATOM 853 C CA . LYS A 1 103 ? 1.910 12.799 -7.081 1.00 87.50 103 LYS A CA 1
ATOM 854 C C . LYS A 1 103 ? 0.746 12.996 -8.051 1.00 87.50 103 LYS A C 1
ATOM 856 O O . LYS A 1 103 ? -0.373 12.641 -7.689 1.00 87.50 103 LYS A O 1
ATOM 861 N N . GLN A 1 104 ? 1.005 13.462 -9.271 1.00 87.19 104 GLN A N 1
ATOM 862 C CA . GLN A 1 104 ? -0.010 13.688 -10.302 1.00 87.19 104 GLN A CA 1
ATOM 863 C C . GLN A 1 104 ? -0.744 12.389 -10.669 1.00 87.19 104 GLN A C 1
ATOM 865 O O . GLN A 1 104 ? -1.966 12.316 -10.561 1.00 87.19 104 GLN A O 1
ATOM 870 N N . LYS A 1 105 ? -0.018 11.309 -10.985 1.00 85.50 105 LYS A N 1
ATOM 871 C CA . LYS A 1 105 ? -0.616 9.997 -11.311 1.00 85.50 105 LYS A CA 1
ATOM 872 C C . LYS A 1 105 ? -1.294 9.318 -10.118 1.00 85.50 105 LYS A C 1
ATOM 874 O O . LYS A 1 105 ? -2.005 8.332 -10.283 1.00 85.50 105 LYS A O 1
ATOM 879 N N . SER A 1 106 ? -1.057 9.800 -8.898 1.00 74.25 106 SER A N 1
ATOM 880 C CA . SER A 1 106 ? -1.775 9.364 -7.691 1.00 74.25 106 SER A CA 1
ATOM 881 C C . SER A 1 106 ? -2.973 10.253 -7.347 1.00 74.25 106 SER A C 1
ATOM 883 O O . SER A 1 106 ? -3.742 9.901 -6.450 1.00 74.25 106 SER A O 1
ATOM 885 N N . GLN A 1 107 ? -3.126 11.398 -8.017 1.00 65.44 107 GLN A N 1
ATOM 886 C CA . GLN A 1 107 ? -4.269 12.300 -7.867 1.00 65.44 107 GLN A CA 1
ATOM 887 C C . GLN A 1 107 ? -5.454 11.899 -8.758 1.00 65.44 107 GLN A C 1
ATOM 889 O O . GLN A 1 107 ? -6.575 12.314 -8.466 1.00 65.44 107 GLN A O 1
ATOM 894 N N . ASP A 1 108 ? -5.257 11.030 -9.756 1.00 53.28 108 ASP A N 1
ATOM 895 C CA . ASP A 1 108 ? -6.355 10.493 -10.561 1.00 53.28 108 ASP A CA 1
ATOM 896 C C . ASP A 1 108 ? -7.271 9.575 -9.735 1.00 53.28 108 ASP A C 1
ATOM 898 O O . ASP A 1 108 ? -6.893 8.483 -9.307 1.00 53.28 108 ASP A O 1
ATOM 902 N N . LYS A 1 109 ? -8.492 10.082 -9.498 1.00 54.31 109 LYS A N 1
ATOM 903 C CA . LYS A 1 109 ? -9.645 9.459 -8.826 1.00 54.31 109 LYS A CA 1
ATOM 904 C C . LYS A 1 109 ? -9.248 8.549 -7.664 1.00 54.31 109 LYS A C 1
ATOM 906 O O . LYS A 1 109 ? -9.268 7.321 -7.788 1.00 54.31 109 LYS A O 1
ATOM 911 N N . ARG A 1 110 ? -8.973 9.147 -6.496 1.00 59.41 110 ARG A N 1
ATOM 912 C CA . ARG A 1 110 ? -8.946 8.405 -5.226 1.00 59.41 110 ARG A CA 1
ATOM 913 C C . ARG A 1 110 ? -10.275 7.665 -5.085 1.00 59.41 110 ARG A C 1
ATOM 915 O O . ARG A 1 110 ? -11.287 8.255 -4.724 1.00 59.41 110 ARG A O 1
ATOM 922 N N . LYS A 1 111 ? -10.285 6.372 -5.416 1.00 73.75 111 LYS A N 1
ATOM 923 C CA . LYS A 1 111 ? -11.389 5.492 -5.047 1.00 73.75 111 LYS A CA 1
ATOM 924 C C . LYS A 1 111 ? -11.518 5.590 -3.534 1.00 73.75 111 LYS A C 1
ATOM 926 O O . LYS A 1 111 ? -10.512 5.435 -2.841 1.00 73.75 111 LYS A O 1
ATOM 931 N N . TYR A 1 112 ? -12.727 5.857 -3.056 1.00 83.69 112 TYR A N 1
ATOM 932 C CA . TYR A 1 112 ? -13.008 5.858 -1.631 1.00 83.69 112 TYR A CA 1
ATOM 933 C C . TYR A 1 112 ? -12.553 4.535 -1.012 1.00 83.69 112 TYR A C 1
ATOM 935 O O . TYR A 1 112 ? -12.888 3.453 -1.506 1.00 83.69 112 TYR A O 1
ATOM 943 N N . LYS A 1 113 ? -11.765 4.633 0.058 1.00 90.88 113 LYS A N 1
ATOM 944 C CA . LYS A 1 113 ? -11.312 3.496 0.860 1.00 90.88 113 LYS A CA 1
ATOM 945 C C . LYS A 1 113 ? -11.777 3.734 2.282 1.00 90.88 113 LYS A C 1
ATOM 947 O O . LYS A 1 113 ? -11.195 4.537 3.003 1.00 90.88 113 LYS A O 1
ATOM 952 N N . PHE A 1 114 ? -12.833 3.039 2.674 1.00 94.50 114 PHE A N 1
ATOM 953 C CA . PHE A 1 114 ? -13.473 3.260 3.962 1.00 94.50 114 PHE A CA 1
ATOM 954 C C . PHE A 1 114 ? -12.851 2.393 5.053 1.00 94.50 114 PHE A C 1
ATOM 956 O O . PHE A 1 114 ? -12.824 1.166 4.936 1.00 94.50 114 PHE A O 1
ATOM 963 N N . LEU A 1 115 ? -12.401 3.029 6.131 1.00 96.81 115 LEU A N 1
ATOM 964 C CA . LEU A 1 115 ? -12.198 2.374 7.414 1.00 96.81 115 LEU A CA 1
ATOM 965 C C . LEU A 1 115 ? -13.569 2.182 8.059 1.00 96.81 115 LEU A C 1
ATOM 967 O O . LEU A 1 115 ? -14.284 3.151 8.290 1.00 96.81 115 LEU A O 1
ATOM 971 N N . ILE A 1 116 ? -13.939 0.946 8.374 1.00 96.25 116 ILE A N 1
ATOM 972 C CA . ILE A 1 116 ? -15.209 0.655 9.043 1.00 96.25 116 ILE A CA 1
ATOM 973 C C . ILE A 1 116 ? -14.942 0.428 10.528 1.00 96.25 116 ILE A C 1
ATOM 975 O O . ILE A 1 116 ? -14.185 -0.476 10.885 1.00 96.25 116 ILE A O 1
ATOM 979 N N . LEU A 1 117 ? -15.583 1.219 11.385 1.00 97.00 117 LEU A N 1
ATOM 980 C CA . LEU A 1 117 ? -15.594 1.063 12.836 1.00 97.00 117 LEU A CA 1
ATOM 981 C C . LEU A 1 117 ? -16.978 0.593 13.294 1.00 97.00 117 LEU A C 1
ATOM 983 O O . LEU A 1 117 ? -17.999 1.218 13.005 1.00 97.00 117 LEU A O 1
ATOM 987 N N . VAL A 1 118 ? -17.010 -0.496 14.052 1.00 96.62 118 VAL A N 1
ATOM 988 C CA . VAL A 1 118 ? -18.203 -0.992 14.735 1.00 96.62 118 VAL A CA 1
ATOM 989 C C . VAL A 1 118 ? -18.276 -0.340 16.110 1.00 96.62 118 VAL A C 1
ATOM 991 O O . VAL A 1 118 ? -17.406 -0.561 16.951 1.00 96.62 118 VAL A O 1
ATOM 994 N N . ASN A 1 119 ? -19.302 0.472 16.331 1.00 96.00 119 ASN A N 1
ATOM 995 C CA . ASN A 1 119 ? -19.564 1.143 17.595 1.00 96.00 119 ASN A CA 1
ATOM 996 C C . ASN A 1 119 ? -20.381 0.233 18.525 1.00 96.00 119 ASN A C 1
ATOM 998 O O . ASN A 1 119 ? -21.460 -0.247 18.165 1.00 96.00 119 ASN A O 1
ATOM 1002 N N . SER A 1 120 ? -19.862 0.062 19.739 1.00 92.94 120 SER A N 1
ATOM 1003 C CA . SER A 1 120 ? -20.527 -0.551 20.884 1.00 92.94 120 SER A CA 1
ATOM 1004 C C . SER A 1 120 ? -20.396 0.364 22.111 1.00 92.94 120 SER A C 1
ATOM 1006 O O . SER A 1 120 ? -19.615 0.101 23.029 1.00 92.94 120 SER A O 1
ATOM 1008 N N . GLY A 1 121 ? -21.149 1.465 22.117 1.00 91.75 121 GLY A N 1
ATOM 1009 C CA . GLY A 1 121 ? -21.125 2.470 23.180 1.00 91.75 121 GLY A CA 1
ATOM 1010 C C . GLY A 1 121 ? -19.887 3.358 23.075 1.00 91.75 121 GLY A C 1
ATOM 1011 O O . GLY A 1 121 ? -19.726 4.101 22.109 1.00 91.75 121 GLY A O 1
ATOM 1012 N N . ASN A 1 122 ? -18.998 3.265 24.065 1.00 95.06 122 ASN A N 1
ATOM 1013 C CA . ASN A 1 122 ? -17.726 3.996 24.067 1.00 95.06 122 ASN A CA 1
ATOM 1014 C C . ASN A 1 122 ? -16.604 3.243 23.339 1.00 95.06 122 ASN A C 1
ATOM 1016 O O . ASN A 1 122 ? -15.524 3.794 23.149 1.00 95.06 122 ASN A O 1
ATOM 1020 N N . VAL A 1 123 ? -16.848 2.002 22.914 1.00 96.38 123 VAL A N 1
ATOM 1021 C CA . VAL A 1 123 ? -15.840 1.162 22.261 1.00 96.38 123 VAL A CA 1
ATOM 1022 C C . VAL A 1 123 ? -16.082 1.112 20.756 1.00 96.38 123 VAL A C 1
ATOM 1024 O O . VAL A 1 123 ? -17.187 0.816 20.299 1.00 96.38 123 VAL A O 1
ATOM 1027 N N . TYR A 1 124 ? -15.024 1.349 19.987 1.00 97.38 124 TYR A N 1
ATOM 1028 C CA . TYR A 1 124 ? -14.994 1.300 18.530 1.00 97.38 124 TYR A CA 1
ATOM 1029 C C . TYR A 1 124 ? -14.059 0.179 18.105 1.00 97.38 124 TYR A C 1
ATOM 1031 O O . TYR A 1 124 ? -12.877 0.191 18.441 1.00 97.38 124 TYR A O 1
ATOM 1039 N N . LYS A 1 125 ? -14.585 -0.798 17.370 1.00 96.31 125 LYS A N 1
ATOM 1040 C CA . LYS A 1 125 ? -13.843 -1.996 16.975 1.00 96.31 125 LYS A CA 1
ATOM 1041 C C . LYS A 1 125 ? -13.721 -2.087 15.468 1.00 96.31 125 LYS A C 1
ATOM 1043 O O . LYS A 1 125 ? -14.649 -1.755 14.737 1.00 96.31 125 LYS A O 1
ATOM 1048 N N . THR A 1 126 ? -12.607 -2.609 14.984 1.00 96.44 126 THR A N 1
ATOM 1049 C CA . THR A 1 126 ? -12.454 -2.951 13.574 1.00 96.44 126 THR A CA 1
ATOM 1050 C C . THR A 1 126 ? -11.529 -4.140 13.383 1.00 96.44 126 THR A C 1
ATOM 1052 O O . THR A 1 126 ? -10.736 -4.502 14.255 1.00 96.44 126 THR A O 1
ATOM 1055 N N . ARG A 1 127 ? -11.664 -4.778 12.223 1.00 94.62 127 ARG A N 1
ATOM 1056 C CA . ARG A 1 127 ? -10.723 -5.773 11.720 1.00 94.62 127 ARG A CA 1
ATOM 1057 C C . ARG A 1 127 ? -10.351 -5.386 10.304 1.00 94.62 127 ARG A C 1
ATOM 1059 O O . ARG A 1 127 ? -11.193 -5.424 9.411 1.00 94.62 127 ARG A O 1
ATOM 1066 N N . ILE A 1 128 ? -9.100 -5.005 10.114 1.00 95.31 128 ILE A N 1
ATOM 1067 C CA . ILE A 1 128 ? -8.609 -4.432 8.865 1.00 95.31 128 ILE A CA 1
ATOM 1068 C C . ILE A 1 128 ? -7.604 -5.370 8.211 1.00 95.31 128 ILE A C 1
ATOM 1070 O O . ILE A 1 128 ? -6.788 -5.990 8.894 1.00 95.31 128 ILE A O 1
ATOM 1074 N N . LYS A 1 129 ? -7.647 -5.469 6.882 1.00 94.69 129 LYS A N 1
ATOM 1075 C CA . LYS A 1 129 ? -6.561 -6.059 6.093 1.00 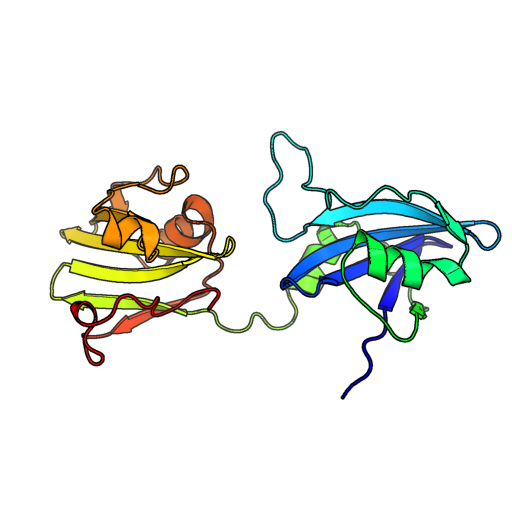94.69 129 LYS A CA 1
ATOM 1076 C C . LYS A 1 129 ? -5.650 -4.930 5.631 1.00 94.69 129 LYS A C 1
ATOM 1078 O O . LYS A 1 129 ? -6.064 -4.086 4.840 1.00 94.69 129 LYS A O 1
ATOM 1083 N N . ASN A 1 130 ? -4.427 -4.887 6.139 1.00 92.06 130 ASN A N 1
ATOM 1084 C CA . ASN A 1 130 ? -3.495 -3.830 5.764 1.00 92.06 130 ASN A CA 1
ATOM 1085 C C . ASN A 1 130 ? -2.811 -4.115 4.413 1.00 92.06 130 ASN A C 1
ATOM 1087 O O . ASN A 1 130 ? -2.947 -5.196 3.829 1.00 92.06 130 ASN A O 1
ATOM 1091 N N . ARG A 1 131 ? -2.009 -3.161 3.936 1.00 87.50 131 ARG A N 1
ATOM 1092 C CA . ARG A 1 131 ? -1.361 -3.218 2.615 1.00 87.50 131 ARG A CA 1
ATOM 1093 C C . ARG A 1 131 ? -0.242 -4.248 2.509 1.00 87.50 131 ARG A C 1
ATOM 1095 O O . ARG A 1 131 ? 0.290 -4.451 1.422 1.00 87.50 131 ARG A O 1
ATOM 1102 N N . ILE A 1 132 ? 0.139 -4.902 3.604 1.00 85.00 132 ILE A N 1
ATOM 1103 C CA . ILE A 1 132 ? 1.081 -6.034 3.616 1.00 85.00 132 ILE A CA 1
ATOM 1104 C C . ILE A 1 132 ? 0.358 -7.374 3.828 1.00 85.0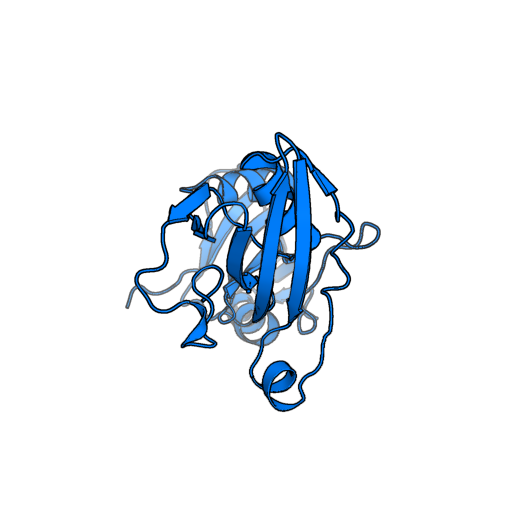0 132 ILE A C 1
ATOM 1106 O O . ILE A 1 132 ? 0.978 -8.366 4.200 1.00 85.00 132 ILE A O 1
ATOM 1110 N N . HIS A 1 133 ? -0.953 -7.408 3.569 1.00 85.19 133 HIS A N 1
ATOM 1111 C CA . HIS A 1 133 ? -1.812 -8.588 3.659 1.00 85.19 133 HIS A CA 1
ATOM 1112 C C . HIS A 1 133 ? -1.851 -9.223 5.054 1.00 85.19 133 HIS A C 1
ATOM 1114 O O . HIS A 1 133 ? -1.972 -10.444 5.193 1.00 85.19 133 HIS A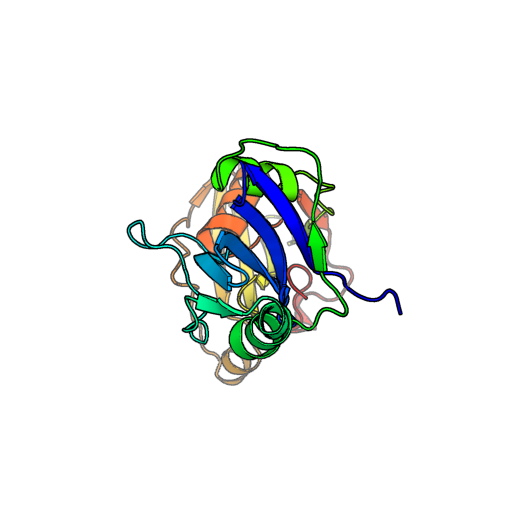 O 1
ATOM 1120 N N . ARG A 1 134 ? -1.825 -8.406 6.108 1.00 88.69 134 ARG A N 1
ATOM 1121 C CA . ARG A 1 134 ? -1.996 -8.850 7.498 1.00 88.69 134 ARG A CA 1
ATOM 1122 C C . ARG A 1 134 ? -3.339 -8.381 8.026 1.00 88.69 134 ARG A C 1
ATOM 1124 O O . ARG A 1 134 ? -3.726 -7.234 7.812 1.00 88.69 134 ARG A O 1
ATOM 1131 N N . SER A 1 135 ? -4.073 -9.291 8.655 1.00 93.00 135 SER A N 1
ATOM 1132 C CA . SER A 1 135 ? -5.306 -8.955 9.361 1.00 93.00 135 SER A CA 1
ATOM 1133 C C . SER A 1 135 ? -4.940 -8.382 10.723 1.00 93.00 135 SER A C 1
ATOM 1135 O O . SER A 1 135 ? -4.175 -9.007 11.454 1.00 93.00 135 SER A O 1
ATOM 1137 N N . ILE A 1 136 ? -5.491 -7.228 11.076 1.00 95.00 136 ILE A N 1
ATOM 1138 C CA . ILE A 1 136 ? -5.268 -6.554 12.357 1.00 95.00 136 ILE A CA 1
ATOM 1139 C C . ILE A 1 136 ? -6.627 -6.327 13.010 1.00 95.00 136 ILE A C 1
ATOM 1141 O O . ILE A 1 136 ? -7.538 -5.821 12.358 1.00 95.00 136 ILE A O 1
ATOM 1145 N N . ARG A 1 137 ? -6.776 -6.715 14.278 1.00 95.06 137 ARG A N 1
ATOM 1146 C CA . ARG A 1 137 ? -7.894 -6.284 15.128 1.00 95.06 137 ARG A CA 1
ATOM 1147 C C . ARG A 1 137 ? -7.459 -5.020 15.855 1.00 95.06 137 ARG A C 1
ATOM 1149 O O . ARG A 1 137 ? -6.350 -4.999 16.378 1.00 95.06 137 ARG A O 1
ATOM 1156 N N . LEU A 1 138 ? -8.325 -4.016 15.871 1.00 96.56 138 LEU A N 1
ATOM 1157 C CA . LEU A 1 138 ? -8.122 -2.754 16.571 1.00 96.56 138 LEU A CA 1
ATOM 1158 C C . LEU A 1 138 ? -9.374 -2.431 17.390 1.00 96.56 138 LEU A C 1
ATOM 1160 O O . LEU A 1 138 ? -10.489 -2.508 16.869 1.00 96.56 138 LEU A O 1
ATOM 1164 N N . GLU A 1 139 ? -9.184 -2.058 18.650 1.00 97.12 139 GLU A N 1
ATOM 1165 C CA . GLU A 1 139 ? -10.218 -1.541 19.540 1.00 97.12 139 GLU A CA 1
ATOM 1166 C C . GLU A 1 139 ? -9.765 -0.217 20.153 1.00 97.12 139 GLU A C 1
ATOM 1168 O O . GLU A 1 139 ? -8.653 -0.100 20.671 1.00 97.12 139 GLU A O 1
ATOM 1173 N N . ILE A 1 140 ? -10.648 0.775 20.085 1.00 98.12 140 ILE A N 1
ATOM 1174 C CA . ILE A 1 140 ? -10.456 2.113 20.633 1.00 98.12 140 ILE A CA 1
ATOM 1175 C C . ILE A 1 140 ? -11.565 2.353 21.653 1.00 98.12 140 ILE A C 1
ATOM 1177 O O . ILE A 1 140 ? -12.745 2.279 21.313 1.00 98.12 140 ILE A O 1
ATOM 1181 N N . ASN A 1 141 ? -11.201 2.681 22.886 1.00 97.88 141 ASN A N 1
ATOM 1182 C CA . ASN A 1 141 ? -12.127 3.157 23.903 1.00 97.88 141 ASN A CA 1
ATOM 1183 C C . ASN A 1 141 ? -12.114 4.690 23.936 1.00 97.88 141 ASN A C 1
ATOM 1185 O O . ASN A 1 141 ? -11.053 5.306 24.038 1.00 97.88 141 ASN A O 1
ATOM 1189 N N . ARG A 1 142 ? -13.288 5.308 23.831 1.00 96.81 142 ARG A N 1
ATOM 1190 C CA . ARG A 1 142 ? -13.458 6.757 23.868 1.00 96.81 142 ARG A CA 1
ATOM 1191 C C . ARG A 1 142 ? -13.876 7.210 25.263 1.00 96.81 142 ARG A C 1
ATOM 1193 O O . ARG A 1 142 ? -14.955 6.860 25.739 1.00 96.81 142 ARG A O 1
ATOM 1200 N N . THR A 1 143 ? -13.086 8.108 25.839 1.00 93.69 143 THR A N 1
ATOM 1201 C CA . THR A 1 143 ? -13.392 8.789 27.100 1.00 93.69 143 THR A CA 1
ATOM 1202 C C . THR A 1 143 ? -13.388 10.295 26.856 1.00 93.69 143 THR A C 1
ATOM 1204 O O . THR A 1 143 ? -12.337 10.925 26.740 1.00 93.69 143 THR A O 1
ATOM 1207 N N . GLY A 1 144 ? -14.580 10.885 26.726 1.00 92.62 144 GLY A N 1
ATOM 1208 C CA . GLY A 1 144 ? -14.738 12.301 26.386 1.00 92.62 144 GLY A CA 1
ATOM 1209 C C . GLY A 1 144 ? -14.212 12.620 24.981 1.00 92.62 144 GLY A C 1
ATOM 1210 O O . GLY A 1 144 ? -14.714 12.087 23.984 1.00 92.62 144 GLY A O 1
ATOM 1211 N N . SER A 1 145 ? -13.215 13.502 24.905 1.00 94.75 145 SER A N 1
ATOM 1212 C CA . SER A 1 145 ? -12.518 13.871 23.667 1.00 94.75 145 SER A CA 1
ATOM 1213 C C . SER A 1 145 ? -11.299 13.000 23.363 1.00 94.75 145 SER A C 1
ATOM 1215 O O . SER A 1 145 ? -10.684 13.191 22.322 1.00 94.75 145 SER A O 1
ATOM 1217 N N . LYS A 1 146 ? -10.934 12.050 24.232 1.00 97.31 146 LYS A N 1
ATOM 1218 C CA . LYS A 1 146 ? -9.758 11.195 24.038 1.00 97.31 146 LYS A CA 1
ATOM 1219 C C . LYS A 1 146 ? -10.150 9.792 23.587 1.00 97.31 146 LYS A C 1
ATOM 1221 O O . LYS A 1 146 ? -11.151 9.235 24.040 1.00 97.31 146 LYS A O 1
ATOM 1226 N N . GLY A 1 147 ? -9.343 9.227 22.699 1.00 97.06 147 GLY A N 1
ATOM 1227 C CA . GLY A 1 147 ? -9.359 7.823 22.309 1.00 97.06 147 GLY A CA 1
ATOM 1228 C C . GLY A 1 147 ? -8.157 7.104 22.905 1.00 97.06 147 GLY A C 1
ATOM 1229 O O . GLY A 1 147 ? -7.052 7.642 22.903 1.00 97.06 147 GLY A O 1
ATOM 1230 N N . VAL A 1 148 ? -8.372 5.893 23.410 1.00 97.69 148 VAL A N 1
ATOM 1231 C CA . VAL A 1 148 ? -7.325 5.003 23.920 1.00 97.69 148 VAL A CA 1
ATOM 1232 C C . VAL A 1 148 ? -7.389 3.696 23.149 1.00 97.69 148 VAL A C 1
ATOM 1234 O O . VAL A 1 148 ? -8.447 3.072 23.093 1.00 97.69 148 VAL A O 1
ATOM 1237 N N . ILE A 1 149 ? -6.276 3.262 22.565 1.00 97.31 149 ILE A N 1
ATOM 1238 C CA . ILE A 1 149 ? -6.193 1.949 21.922 1.00 97.31 149 ILE A CA 1
ATOM 1239 C C . ILE A 1 149 ? -6.076 0.885 23.011 1.00 97.31 149 ILE A C 1
ATOM 1241 O O . ILE A 1 149 ? -5.085 0.837 23.736 1.00 97.31 149 ILE A O 1
ATOM 1245 N N . THR A 1 150 ? -7.096 0.037 23.136 1.00 95.31 150 THR A N 1
ATOM 1246 C CA . THR A 1 150 ? -7.172 -0.998 24.180 1.00 95.31 150 THR A CA 1
ATOM 1247 C C . THR A 1 150 ? -6.830 -2.396 23.671 1.00 95.31 150 THR A C 1
ATOM 1249 O O . THR A 1 150 ? -6.420 -3.244 24.455 1.00 95.31 150 THR A O 1
ATOM 1252 N N . ASP A 1 151 ? -6.977 -2.646 22.368 1.00 94.44 151 ASP A N 1
ATOM 1253 C CA . ASP A 1 151 ? -6.534 -3.880 21.706 1.00 94.44 151 ASP A CA 1
ATOM 1254 C C . ASP A 1 151 ? -6.004 -3.512 20.318 1.00 94.44 151 ASP A C 1
ATOM 1256 O O . ASP A 1 151 ? -6.678 -2.828 19.550 1.00 94.44 151 ASP A O 1
ATOM 1260 N N . CYS A 1 152 ? -4.797 -3.955 19.983 1.00 95.88 152 CYS A N 1
ATOM 1261 C CA . CYS A 1 152 ? -4.259 -3.848 18.633 1.00 95.88 152 CYS A CA 1
ATOM 1262 C C . CYS A 1 152 ? -3.315 -5.016 18.382 1.00 95.88 152 CYS A C 1
ATOM 1264 O O . CYS A 1 152 ? -2.228 -5.084 18.952 1.00 95.88 152 CYS A O 1
ATOM 1266 N N . ARG A 1 153 ? -3.730 -5.961 17.538 1.00 93.94 153 ARG A N 1
ATOM 1267 C CA . ARG A 1 153 ? -2.972 -7.198 17.311 1.00 93.94 153 ARG A CA 1
ATOM 1268 C C . ARG A 1 153 ? -3.203 -7.789 15.938 1.00 93.94 153 ARG A C 1
ATOM 1270 O O . ARG A 1 153 ? -4.274 -7.639 15.346 1.00 93.94 153 ARG A O 1
ATOM 1277 N N . TYR A 1 154 ? -2.225 -8.552 15.466 1.00 92.50 154 TYR A N 1
ATOM 1278 C CA . TYR A 1 154 ? -2.430 -9.424 14.320 1.00 92.50 154 TYR A CA 1
ATOM 1279 C C . TYR A 1 154 ? -3.512 -10.468 14.622 1.00 92.50 154 TYR A C 1
ATOM 1281 O O . TYR A 1 154 ? -3.495 -11.142 15.649 1.00 92.50 154 TYR A O 1
ATOM 1289 N N . TYR A 1 155 ? -4.453 -10.605 13.694 1.00 87.19 155 TYR A N 1
ATOM 1290 C CA . TYR A 1 155 ? -5.640 -11.452 13.810 1.00 87.19 155 TYR A CA 1
ATOM 1291 C C . TYR A 1 155 ? -5.755 -12.459 12.652 1.00 87.19 155 TYR A C 1
ATOM 1293 O O . TYR A 1 155 ? -6.826 -12.998 12.378 1.00 87.19 155 TYR A O 1
ATOM 1301 N N . ASP A 1 156 ? -4.650 -12.727 11.942 1.00 82.75 156 ASP A N 1
ATOM 1302 C CA . ASP A 1 156 ? -4.610 -13.786 10.928 1.00 82.75 156 ASP A CA 1
ATOM 1303 C C . ASP A 1 156 ? -4.900 -15.165 11.559 1.00 82.75 156 ASP A C 1
ATOM 1305 O O . ASP A 1 156 ? -4.651 -15.389 12.747 1.00 82.75 156 ASP A O 1
ATOM 1309 N N . ARG A 1 157 ? -5.353 -16.138 10.748 1.00 75.00 157 ARG A N 1
ATOM 1310 C CA . ARG A 1 157 ? -5.699 -17.503 11.213 1.00 75.00 157 ARG A CA 1
ATOM 1311 C C . ARG A 1 157 ? -4.609 -18.139 12.085 1.00 75.00 157 ARG A C 1
ATOM 1313 O O . ARG A 1 157 ? -4.935 -18.801 13.064 1.00 75.00 157 ARG A O 1
ATOM 1320 N N . ARG A 1 158 ? -3.333 -17.922 11.743 1.00 78.56 158 ARG A N 1
ATOM 1321 C CA . ARG A 1 158 ? -2.175 -18.423 12.501 1.00 78.56 158 ARG A CA 1
ATOM 1322 C C . ARG A 1 158 ? -2.131 -17.860 13.924 1.00 78.56 158 ARG A C 1
ATOM 1324 O O . ARG A 1 158 ? -1.949 -18.624 14.863 1.00 78.56 158 ARG A O 1
ATOM 1331 N N . TYR A 1 159 ? -2.315 -16.550 14.082 1.00 77.81 159 TYR A N 1
ATOM 1332 C CA . TYR A 1 159 ? -2.259 -15.896 15.391 1.00 77.81 159 TYR A CA 1
ATOM 1333 C C . TYR A 1 159 ? -3.452 -16.275 16.256 1.00 77.81 159 TYR A C 1
ATOM 1335 O O . TYR A 1 159 ? -3.270 -16.609 17.423 1.00 77.81 159 TYR A O 1
ATOM 1343 N N . LYS A 1 160 ? -4.654 -16.336 15.666 1.00 69.94 160 LYS A N 1
ATOM 1344 C CA . LYS A 1 160 ? -5.853 -16.742 16.405 1.00 69.94 160 LYS A CA 1
ATOM 1345 C C . LYS A 1 160 ? -5.779 -18.193 16.890 1.00 69.94 160 LYS A C 1
ATOM 1347 O O . LYS A 1 160 ? -6.082 -18.443 18.050 1.00 69.94 160 LYS A O 1
ATOM 1352 N N . ARG A 1 161 ? -5.369 -19.140 16.032 1.00 75.75 161 ARG A N 1
ATOM 1353 C CA . ARG A 1 161 ? -5.251 -20.567 16.406 1.00 75.75 161 ARG A CA 1
ATOM 1354 C C . ARG A 1 161 ? -4.284 -20.787 17.564 1.00 75.75 161 ARG A C 1
ATOM 1356 O O . ARG A 1 161 ? -4.570 -21.585 18.442 1.00 75.75 161 ARG A O 1
ATOM 1363 N N . ASN A 1 162 ? -3.184 -20.043 17.569 1.00 77.94 162 ASN A N 1
ATOM 1364 C CA . ASN A 1 162 ? -2.140 -20.175 18.578 1.00 77.94 162 ASN A CA 1
ATOM 1365 C C . ASN A 1 162 ? -2.352 -19.241 19.782 1.00 77.94 162 ASN A C 1
ATOM 1367 O O . ASN A 1 162 ? -1.458 -19.133 20.612 1.00 77.94 162 ASN A O 1
ATOM 1371 N N . GLN A 1 163 ? -3.485 -18.524 19.845 1.00 77.75 163 GLN A N 1
ATOM 1372 C CA . GLN A 1 163 ? -3.793 -17.517 20.872 1.00 77.75 163 GLN A CA 1
ATOM 1373 C C . GLN A 1 163 ? -2.667 -16.488 21.086 1.00 77.75 163 GLN A C 1
ATOM 1375 O O . GLN A 1 163 ? -2.459 -15.972 22.181 1.00 77.75 163 GLN A O 1
ATOM 1380 N N . LEU A 1 164 ? -1.937 -16.169 20.018 1.00 81.62 164 LEU A N 1
ATOM 1381 C CA . LEU A 1 164 ? -0.791 -15.274 20.080 1.00 81.62 164 LEU A CA 1
ATOM 1382 C C . LEU A 1 164 ? -1.260 -13.822 20.041 1.00 81.62 164 LEU A C 1
ATOM 1384 O O . LEU A 1 164 ? -1.900 -13.388 19.080 1.00 81.62 164 LEU A O 1
ATOM 1388 N N . TYR A 1 165 ? -0.883 -13.063 21.065 1.00 88.38 165 TYR A N 1
ATOM 1389 C CA . TYR A 1 165 ? -1.077 -11.621 21.118 1.00 88.38 165 TYR A CA 1
ATOM 1390 C C . TYR A 1 165 ? 0.189 -10.928 20.609 1.00 88.38 165 TYR A C 1
ATOM 1392 O O . TYR A 1 165 ? 1.191 -10.860 21.315 1.00 88.38 165 TYR A O 1
ATOM 1400 N N . ILE A 1 166 ? 0.162 -10.447 19.363 1.00 90.56 166 ILE A N 1
ATOM 1401 C CA . ILE A 1 166 ? 1.287 -9.709 18.775 1.00 90.56 166 ILE A CA 1
ATOM 1402 C C . ILE A 1 166 ? 0.792 -8.383 18.218 1.00 90.56 166 ILE A C 1
ATOM 1404 O O . ILE A 1 166 ? 0.059 -8.362 17.224 1.00 90.56 166 ILE A O 1
ATOM 1408 N N . THR A 1 167 ? 1.242 -7.292 18.829 1.00 91.44 167 THR A N 1
ATOM 1409 C CA . THR A 1 167 ? 0.993 -5.925 18.371 1.00 91.44 167 THR A CA 1
ATOM 1410 C C . THR A 1 167 ? 1.822 -5.616 17.120 1.00 91.44 167 THR A C 1
ATOM 1412 O O . THR A 1 167 ? 3.001 -5.978 17.059 1.00 91.44 167 THR A O 1
ATOM 1415 N N . PRO A 1 168 ? 1.250 -4.955 16.097 1.00 90.50 168 PRO A N 1
ATOM 1416 C CA . PRO A 1 168 ? 2.028 -4.423 14.985 1.00 90.50 168 PRO A CA 1
ATOM 1417 C C . PRO A 1 168 ? 3.130 -3.480 15.486 1.00 90.50 168 PRO A C 1
ATOM 1419 O O . PRO A 1 168 ? 2.849 -2.513 16.180 1.00 90.50 168 PRO A O 1
ATOM 1422 N N . SER A 1 169 ? 4.381 -3.732 15.098 1.00 87.38 169 SER A N 1
ATOM 1423 C CA . SER A 1 169 ? 5.552 -2.987 15.590 1.00 87.38 169 SER A CA 1
ATOM 1424 C C . SER A 1 169 ? 5.580 -1.506 15.201 1.00 87.38 169 SER A C 1
ATOM 1426 O O . SER A 1 169 ? 6.397 -0.762 15.724 1.00 87.38 169 SER A O 1
ATOM 1428 N N . GLY A 1 170 ? 4.748 -1.097 14.239 1.00 85.69 170 GLY A N 1
ATOM 1429 C CA . GLY A 1 170 ? 4.609 0.300 13.831 1.00 85.69 170 GLY A CA 1
ATOM 1430 C C . GLY A 1 170 ? 3.687 1.118 14.733 1.00 85.69 170 GLY A C 1
ATOM 1431 O O . GLY A 1 170 ? 3.693 2.335 14.607 1.00 85.69 170 GLY A O 1
ATOM 1432 N N . LEU A 1 171 ? 2.912 0.472 15.616 1.00 91.31 171 LEU A N 1
ATOM 1433 C CA . LEU A 1 171 ? 2.015 1.164 16.535 1.00 91.31 171 LEU A CA 1
ATOM 1434 C C . LEU A 1 171 ? 2.816 1.834 17.654 1.00 91.31 171 LEU A C 1
ATOM 1436 O O . LEU A 1 171 ? 3.468 1.158 18.450 1.00 91.31 171 LEU A O 1
ATOM 1440 N N . THR A 1 172 ? 2.722 3.155 17.724 1.00 89.50 172 THR A N 1
ATOM 1441 C CA . THR A 1 172 ? 3.363 3.989 18.748 1.00 89.50 172 THR A CA 1
ATOM 1442 C C . THR A 1 172 ? 2.349 4.857 19.489 1.00 89.50 172 THR A C 1
ATOM 1444 O O . THR A 1 172 ? 2.579 5.211 20.647 1.00 89.50 172 THR A O 1
ATOM 1447 N N . SER A 1 173 ? 1.207 5.160 18.868 1.00 87.56 173 SER A N 1
ATOM 1448 C CA . SER A 1 173 ? 0.148 5.971 19.463 1.00 87.56 173 SER A CA 1
ATOM 1449 C C . SER A 1 173 ? -0.818 5.114 20.279 1.00 87.56 173 SER A C 1
ATOM 1451 O O . SER A 1 173 ? -1.597 4.351 19.719 1.00 87.56 173 SER A O 1
ATOM 1453 N N . ASN A 1 174 ? -0.826 5.279 21.605 1.00 89.25 174 ASN A N 1
ATOM 1454 C CA . ASN A 1 174 ? -1.788 4.596 22.487 1.00 89.25 174 ASN A CA 1
ATOM 1455 C C . ASN A 1 174 ? -2.958 5.492 22.925 1.00 89.25 174 ASN A C 1
ATOM 1457 O O . ASN A 1 174 ? -4.042 4.981 23.199 1.00 89.25 174 ASN A O 1
ATOM 1461 N N . ILE A 1 175 ? -2.755 6.812 22.996 1.00 95.25 175 ILE A N 1
ATOM 1462 C CA . ILE A 1 175 ? -3.760 7.805 23.404 1.00 95.25 175 ILE A CA 1
ATOM 1463 C C . ILE A 1 175 ? -3.715 8.971 22.416 1.00 95.25 175 ILE A C 1
ATOM 1465 O O . ILE A 1 175 ? -2.632 9.426 22.058 1.00 95.25 175 ILE A O 1
ATOM 1469 N N . PHE A 1 176 ? -4.875 9.458 21.984 1.00 95.88 176 PHE A N 1
ATOM 1470 C CA . PHE A 1 176 ? -4.990 10.511 20.972 1.00 95.88 176 PHE A CA 1
ATOM 1471 C C . PHE A 1 176 ? -6.310 11.284 21.119 1.00 95.88 176 PHE A C 1
ATOM 1473 O O . PHE A 1 176 ? -7.202 10.868 21.861 1.00 95.88 176 PHE A O 1
ATOM 1480 N N . ASP A 1 177 ? -6.439 12.423 20.438 1.00 97.12 177 ASP A N 1
ATOM 1481 C CA . ASP A 1 177 ? -7.723 13.122 20.325 1.00 97.12 177 ASP A CA 1
ATOM 1482 C C . ASP A 1 177 ? -8.675 12.328 19.428 1.00 97.12 177 ASP A C 1
ATOM 1484 O O . ASP A 1 177 ? -8.332 11.947 18.310 1.00 97.12 177 ASP A O 1
ATOM 1488 N N . PHE A 1 178 ? -9.865 12.020 19.943 1.00 96.25 178 PHE A N 1
ATOM 1489 C CA . PHE A 1 178 ? -10.838 11.188 19.250 1.00 96.25 178 PHE A CA 1
ATOM 1490 C C . PHE A 1 178 ? -11.533 11.991 18.149 1.00 96.25 178 PHE A C 1
ATOM 1492 O O . PHE A 1 178 ? -12.591 12.590 18.353 1.00 96.25 178 PHE A O 1
ATOM 1499 N N . ASP A 1 179 ? -10.948 11.943 16.961 1.00 95.38 179 ASP A N 1
ATOM 1500 C CA . ASP A 1 179 ? -11.524 12.435 15.717 1.00 95.38 179 ASP A CA 1
ATOM 1501 C C . ASP A 1 179 ? -11.127 11.528 14.542 1.00 95.38 179 ASP A C 1
ATOM 1503 O O . ASP A 1 179 ? -10.221 10.694 14.639 1.00 95.38 179 ASP A O 1
ATOM 1507 N N . MET A 1 180 ? -11.852 11.654 13.430 1.00 95.12 180 MET A N 1
ATOM 1508 C CA . MET A 1 180 ? -11.669 10.767 12.278 1.00 95.12 180 MET A CA 1
ATOM 1509 C C . MET A 1 180 ? -10.303 10.952 11.612 1.00 95.12 180 MET A C 1
ATOM 1511 O O . MET A 1 180 ? -9.731 9.971 11.137 1.00 95.12 180 MET A O 1
ATOM 1515 N N . ASP A 1 181 ? -9.750 12.165 11.623 1.00 93.94 181 ASP A N 1
ATOM 1516 C CA . ASP A 1 181 ? -8.467 12.460 10.987 1.00 93.94 181 ASP A CA 1
ATOM 1517 C C . ASP A 1 181 ? -7.313 11.811 11.749 1.00 93.94 181 ASP A C 1
ATOM 1519 O O . ASP A 1 181 ? -6.421 11.213 11.143 1.00 93.94 181 ASP A O 1
ATOM 1523 N N . ASN A 1 182 ? -7.333 11.877 13.078 1.00 95.25 182 ASN A N 1
ATOM 1524 C CA . ASN A 1 182 ? -6.342 11.231 13.929 1.00 95.25 182 ASN A CA 1
ATOM 1525 C C . ASN A 1 182 ? -6.452 9.706 13.866 1.00 95.25 182 ASN A C 1
ATOM 1527 O O . ASN A 1 182 ? -5.424 9.034 13.750 1.00 95.25 182 ASN A O 1
ATOM 1531 N N . ILE A 1 183 ? -7.669 9.150 13.822 1.00 96.81 183 ILE A N 1
ATOM 1532 C CA . ILE A 1 183 ? -7.861 7.710 13.585 1.00 96.81 183 ILE A CA 1
ATOM 1533 C C . ILE A 1 183 ? -7.249 7.304 12.236 1.00 96.81 183 ILE A C 1
ATOM 1535 O O . ILE A 1 183 ? -6.493 6.332 12.172 1.00 96.81 183 ILE A O 1
ATOM 1539 N N . LEU A 1 184 ? -7.531 8.049 11.161 1.00 95.62 184 LEU A N 1
ATOM 1540 C CA . LEU A 1 184 ? -6.975 7.768 9.835 1.00 95.62 184 LEU A CA 1
ATOM 1541 C C . LEU A 1 184 ? -5.451 7.895 9.814 1.00 95.62 184 LEU A C 1
ATOM 1543 O O . LEU A 1 184 ? -4.790 7.026 9.246 1.00 95.62 184 LEU A O 1
ATOM 1547 N N . LYS A 1 185 ? -4.877 8.926 10.446 1.00 92.56 185 LYS A N 1
ATOM 1548 C CA . LYS A 1 185 ? -3.419 9.099 10.553 1.00 92.56 185 LYS A CA 1
ATOM 1549 C C . LYS A 1 185 ? -2.768 7.895 11.222 1.00 92.56 185 LYS A C 1
ATOM 1551 O O . LYS A 1 185 ? -1.829 7.347 10.650 1.00 92.56 185 LYS A O 1
ATOM 1556 N N . ILE A 1 186 ? -3.285 7.453 12.369 1.00 94.69 186 ILE A N 1
ATOM 1557 C CA . ILE A 1 186 ? -2.752 6.288 13.091 1.00 94.69 186 ILE A CA 1
ATOM 1558 C C . ILE A 1 186 ? -2.866 5.039 12.212 1.00 94.69 186 ILE A C 1
ATOM 1560 O O . ILE A 1 186 ? -1.873 4.373 11.927 1.00 94.69 186 ILE A O 1
ATOM 1564 N N . VAL A 1 187 ? -4.062 4.729 11.707 1.00 95.19 187 VAL A N 1
ATOM 1565 C CA . VAL A 1 187 ? -4.285 3.490 10.947 1.00 95.19 187 VAL A CA 1
ATOM 1566 C C . VAL A 1 187 ? -3.473 3.464 9.645 1.00 95.19 187 VAL A C 1
ATOM 1568 O O . VAL A 1 187 ? -2.906 2.428 9.285 1.00 95.19 187 VAL A O 1
ATOM 1571 N N . ASN A 1 188 ? -3.366 4.587 8.938 1.00 93.12 188 ASN A N 1
ATOM 1572 C CA . ASN A 1 188 ? -2.617 4.646 7.685 1.00 93.12 188 ASN A CA 1
ATOM 1573 C C . ASN A 1 188 ? -1.104 4.619 7.914 1.00 93.12 188 ASN A C 1
ATOM 1575 O O . ASN A 1 188 ? -0.416 3.813 7.282 1.00 93.12 188 ASN A O 1
ATOM 1579 N N . ASN A 1 189 ? -0.594 5.439 8.837 1.00 89.75 189 ASN A N 1
ATOM 1580 C CA . ASN A 1 189 ? 0.846 5.616 9.023 1.00 89.75 189 ASN A CA 1
ATOM 1581 C C . ASN A 1 189 ? 1.469 4.506 9.879 1.00 89.75 189 ASN A C 1
ATOM 1583 O O . ASN A 1 189 ? 2.552 4.024 9.556 1.00 89.75 189 ASN A O 1
ATOM 1587 N N . GLU A 1 190 ? 0.787 4.067 10.937 1.00 92.25 190 GLU A N 1
ATOM 1588 C CA . GLU A 1 190 ? 1.338 3.110 11.908 1.00 92.25 190 GLU A CA 1
ATOM 1589 C C . GLU A 1 190 ? 0.976 1.659 11.562 1.00 92.25 190 GLU A C 1
ATOM 1591 O O . GLU A 1 190 ? 1.768 0.737 11.780 1.00 92.25 190 GLU A O 1
ATOM 1596 N N . LEU A 1 191 ? -0.200 1.432 10.960 1.00 93.06 191 LEU A N 1
ATOM 1597 C CA . LEU A 1 191 ? -0.694 0.084 10.638 1.00 93.06 191 LEU A CA 1
ATOM 1598 C C . LEU A 1 191 ? -0.565 -0.296 9.154 1.00 93.06 191 LEU A C 1
ATOM 1600 O O . LEU A 1 191 ? -0.971 -1.397 8.769 1.00 93.06 191 LEU A O 1
ATOM 1604 N N . ASN A 1 192 ? 0.077 0.547 8.335 1.00 89.44 192 ASN A N 1
ATOM 1605 C CA . ASN A 1 192 ? 0.286 0.355 6.892 1.00 89.44 192 ASN A CA 1
ATOM 1606 C C . ASN A 1 192 ? -1.027 0.228 6.097 1.00 89.44 192 ASN A C 1
ATOM 1608 O O . ASN A 1 192 ? -1.210 -0.721 5.323 1.00 89.44 192 ASN A O 1
ATOM 1612 N N . CYS A 1 193 ? -1.943 1.176 6.286 1.00 91.75 193 CYS A N 1
ATOM 1613 C CA . CYS A 1 193 ? -3.206 1.260 5.544 1.00 91.75 193 CYS A CA 1
ATOM 1614 C C . CYS A 1 193 ? -3.234 2.473 4.598 1.00 91.75 193 CYS A C 1
ATOM 1616 O O . CYS A 1 193 ? -2.259 3.214 4.485 1.00 91.75 193 CYS A O 1
ATOM 1618 N N . ASP A 1 194 ? -4.326 2.634 3.855 1.00 90.81 194 ASP A N 1
ATOM 1619 C CA . ASP A 1 194 ? -4.542 3.747 2.923 1.00 90.81 194 ASP A CA 1
ATOM 1620 C C . ASP A 1 194 ? -6.020 4.156 2.822 1.00 90.81 194 ASP A C 1
ATOM 1622 O O . ASP A 1 194 ? -6.537 4.434 1.737 1.00 90.81 194 ASP A O 1
ATOM 1626 N N . PHE A 1 195 ? -6.706 4.180 3.962 1.00 93.62 195 PHE A N 1
ATOM 1627 C CA . PHE A 1 195 ? -8.087 4.635 4.054 1.00 93.62 195 PHE A CA 1
ATOM 1628 C C . PHE A 1 195 ? -8.192 6.140 3.799 1.00 93.62 195 PHE A C 1
ATOM 1630 O O . PHE A 1 195 ? -7.336 6.915 4.226 1.00 93.62 195 PHE A O 1
ATOM 1637 N N . THR A 1 196 ? -9.251 6.547 3.109 1.00 91.56 196 THR A N 1
ATOM 1638 C CA . THR A 1 196 ? -9.569 7.952 2.836 1.00 91.56 196 THR A CA 1
ATOM 1639 C C . THR A 1 196 ? -10.599 8.502 3.812 1.00 91.56 196 THR A C 1
ATOM 1641 O O . THR A 1 196 ? -10.555 9.685 4.119 1.00 91.56 196 THR A O 1
ATOM 1644 N N . ASP A 1 197 ? -11.493 7.647 4.313 1.00 93.38 197 ASP A N 1
ATOM 1645 C CA . ASP A 1 197 ? -12.671 8.049 5.079 1.00 93.38 197 ASP A CA 1
ATOM 1646 C C . ASP A 1 197 ? -13.004 7.004 6.147 1.00 93.38 197 ASP A C 1
ATOM 1648 O O . ASP A 1 197 ? -12.599 5.840 6.047 1.00 93.38 197 ASP A O 1
ATOM 1652 N N . VAL A 1 198 ? -13.781 7.405 7.154 1.00 96.25 198 VAL A N 1
ATOM 1653 C CA . VAL A 1 198 ? -14.232 6.530 8.243 1.00 96.25 198 VAL A CA 1
ATOM 1654 C C . VAL A 1 198 ? -15.750 6.390 8.209 1.00 96.25 198 VAL A C 1
ATOM 1656 O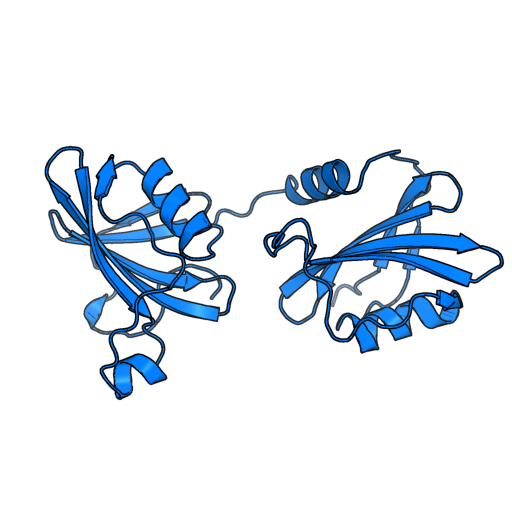 O . VAL A 1 198 ? -16.477 7.379 8.180 1.00 96.25 198 VAL A O 1
ATOM 1659 N N . ILE A 1 199 ? -16.236 5.152 8.262 1.00 95.94 199 ILE A N 1
ATOM 1660 C CA . ILE A 1 199 ? -17.647 4.819 8.461 1.00 95.94 199 ILE A CA 1
ATOM 1661 C C . ILE A 1 199 ? -17.799 4.220 9.853 1.00 95.94 199 ILE A C 1
ATOM 1663 O O . ILE A 1 199 ? -17.165 3.217 10.179 1.00 95.94 199 ILE A O 1
ATOM 1667 N N . ILE A 1 200 ? -18.688 4.797 10.657 1.00 95.88 200 ILE A N 1
ATOM 1668 C CA . ILE A 1 200 ? -19.079 4.240 11.952 1.00 95.88 200 ILE A CA 1
ATOM 1669 C C . ILE A 1 200 ? -20.449 3.587 11.807 1.00 95.88 200 ILE A C 1
ATOM 1671 O O . ILE A 1 200 ? -21.398 4.208 11.333 1.00 95.88 200 ILE A O 1
ATOM 1675 N N . THR A 1 201 ? -20.564 2.336 12.241 1.00 95.50 201 THR A N 1
ATOM 1676 C CA . THR A 1 201 ? -21.810 1.566 12.172 1.00 95.50 201 THR A CA 1
ATOM 1677 C C . THR A 1 201 ? -22.061 0.791 13.462 1.00 95.50 201 THR A C 1
ATOM 1679 O O . THR A 1 201 ? -21.142 0.541 14.236 1.00 95.50 201 THR A O 1
ATOM 1682 N N . LYS A 1 202 ? -23.311 0.383 13.697 1.00 94.12 202 LYS A N 1
ATOM 1683 C CA . LYS A 1 202 ? -23.635 -0.627 14.716 1.00 94.12 202 LYS A CA 1
ATOM 1684 C C . LYS A 1 202 ? -23.296 -2.022 14.189 1.00 94.12 202 LYS A C 1
ATOM 1686 O O . LYS A 1 202 ? -23.245 -2.226 12.973 1.00 94.12 202 LYS A O 1
ATOM 1691 N N . ASP A 1 203 ? -23.108 -2.988 15.086 1.00 91.06 203 ASP A N 1
ATOM 1692 C CA . ASP A 1 203 ? -22.904 -4.374 14.663 1.00 91.06 203 ASP A CA 1
ATOM 1693 C C . ASP A 1 203 ? -24.184 -4.927 14.018 1.00 91.06 203 ASP A C 1
ATOM 1695 O O . ASP A 1 203 ? -25.214 -5.085 14.671 1.00 91.06 203 ASP A O 1
ATOM 1699 N N . ARG A 1 204 ? -24.123 -5.172 12.707 1.00 85.25 204 ARG A N 1
ATOM 1700 C CA . ARG A 1 204 ? -25.204 -5.791 11.921 1.00 85.25 204 ARG A CA 1
ATOM 1701 C C . ARG A 1 204 ? -24.773 -7.080 11.227 1.00 85.25 204 ARG A C 1
ATOM 1703 O O . ARG A 1 204 ? -25.590 -7.717 10.575 1.00 85.25 204 ARG A O 1
ATOM 1710 N N . PHE A 1 205 ? -23.496 -7.437 11.322 1.00 83.25 205 PHE A N 1
ATOM 1711 C CA . PHE A 1 205 ? -22.897 -8.539 10.565 1.00 83.25 205 PHE A CA 1
ATOM 1712 C C . PHE A 1 205 ? -22.171 -9.542 11.471 1.00 83.25 205 PHE A C 1
ATOM 1714 O O . PHE A 1 205 ? -21.452 -10.409 10.977 1.00 83.25 205 PHE A O 1
ATOM 1721 N N . GLY A 1 206 ? -22.356 -9.436 12.791 1.00 85.06 206 GLY A N 1
ATOM 1722 C CA . GLY A 1 206 ? -21.775 -10.344 13.771 1.00 85.06 206 GLY A CA 1
ATOM 1723 C C . GLY A 1 206 ? -20.263 -10.177 13.824 1.00 85.06 206 GLY A C 1
ATOM 1724 O O . GLY A 1 206 ? -19.513 -11.084 13.448 1.00 85.06 206 GLY A O 1
ATOM 1725 N N . PHE A 1 207 ? -19.797 -9.011 14.273 1.00 87.44 207 PHE A N 1
ATOM 1726 C CA . PHE A 1 207 ? -18.373 -8.688 14.294 1.00 87.44 207 PHE A CA 1
ATOM 1727 C C . PHE A 1 207 ? -17.553 -9.730 15.061 1.00 87.44 207 PHE A C 1
ATOM 1729 O O . PHE A 1 207 ? -16.482 -10.106 14.595 1.00 87.44 207 PHE A O 1
ATOM 1736 N N . ASP A 1 208 ? -18.035 -10.248 16.186 1.00 84.31 208 ASP A N 1
ATOM 1737 C CA . ASP A 1 208 ? -17.297 -11.269 16.941 1.00 84.31 208 ASP A CA 1
ATOM 1738 C C . ASP A 1 208 ? -17.574 -12.712 16.460 1.00 84.31 208 ASP A C 1
ATOM 1740 O O . ASP A 1 208 ? -16.839 -13.633 16.819 1.00 84.31 208 ASP A O 1
ATOM 1744 N N . ALA A 1 209 ? -18.551 -12.916 15.565 1.00 85.31 209 ALA A N 1
ATOM 1745 C CA . ALA A 1 209 ? -18.881 -14.229 14.997 1.00 85.31 209 ALA A CA 1
ATOM 1746 C C . ALA A 1 209 ? -17.913 -14.674 13.883 1.00 85.31 209 ALA A C 1
ATOM 1748 O O . ALA A 1 209 ? -17.803 -15.862 13.581 1.00 85.31 209 ALA A O 1
ATOM 1749 N N . THR A 1 210 ? -17.186 -13.743 13.261 1.00 81.31 210 THR A N 1
ATOM 1750 C CA . THR A 1 210 ? -16.285 -14.036 12.133 1.00 81.31 210 THR A CA 1
ATOM 1751 C C . THR A 1 210 ? -14.845 -13.659 12.453 1.00 81.31 210 THR A C 1
ATOM 1753 O O . THR A 1 210 ? -14.579 -12.858 13.342 1.00 81.31 210 THR A O 1
ATOM 1756 N N . THR A 1 211 ? -13.872 -14.163 11.687 1.00 80.94 211 THR A N 1
ATOM 1757 C CA . THR A 1 211 ? -12.453 -13.726 11.752 1.00 80.94 211 THR A CA 1
ATOM 1758 C C . THR A 1 211 ? -12.009 -12.929 10.531 1.00 80.94 211 THR A C 1
ATOM 1760 O O . THR A 1 211 ? -10.837 -12.592 10.405 1.00 80.94 211 THR A O 1
ATOM 1763 N N . LEU A 1 212 ? -12.933 -12.658 9.611 1.00 87.69 212 LEU A N 1
ATOM 1764 C CA . LEU A 1 212 ? -12.638 -11.961 8.370 1.00 87.69 212 LEU A CA 1
ATOM 1765 C C . LEU A 1 212 ? -12.435 -10.459 8.615 1.00 87.69 212 LEU A C 1
ATOM 1767 O O . LEU A 1 212 ? -13.147 -9.889 9.447 1.00 87.69 212 LEU A O 1
ATOM 1771 N N . PRO A 1 213 ? -11.478 -9.816 7.931 1.00 91.75 213 PRO A N 1
ATOM 1772 C CA . PRO A 1 213 ? -11.403 -8.364 7.917 1.00 91.75 213 PRO A CA 1
ATOM 1773 C C . PRO A 1 213 ? -12.688 -7.789 7.311 1.00 91.75 213 PRO A C 1
ATOM 1775 O O . PRO A 1 213 ? -13.254 -8.367 6.386 1.00 91.75 213 PRO A O 1
ATOM 1778 N N . ILE A 1 214 ? -13.144 -6.659 7.844 1.00 92.81 214 ILE A N 1
ATOM 1779 C CA . ILE A 1 214 ? -14.362 -5.973 7.393 1.00 92.81 214 ILE A CA 1
ATOM 1780 C C . ILE A 1 214 ? -14.059 -4.848 6.399 1.00 92.81 214 ILE A C 1
ATOM 1782 O O . ILE A 1 214 ? -14.951 -4.399 5.691 1.00 92.81 214 ILE A O 1
ATOM 1786 N N . CYS A 1 215 ? -12.807 -4.389 6.336 1.00 92.38 215 CYS A N 1
ATOM 1787 C CA . CYS A 1 215 ? -12.344 -3.394 5.372 1.00 92.38 215 CYS A CA 1
ATOM 1788 C C . CYS A 1 215 ? -10.827 -3.500 5.128 1.00 92.38 215 CYS A C 1
ATOM 1790 O O . CYS A 1 215 ? -10.121 -4.263 5.799 1.00 92.38 215 CYS A O 1
ATOM 1792 N N . GLY A 1 216 ? -10.325 -2.726 4.162 1.00 88.44 216 GLY A N 1
ATOM 1793 C CA . GLY A 1 216 ? -8.904 -2.626 3.820 1.00 88.44 216 GLY A CA 1
ATOM 1794 C C . GLY A 1 216 ? -8.560 -3.262 2.474 1.00 88.44 216 GLY A C 1
ATOM 1795 O O . GLY A 1 216 ? -9.401 -3.350 1.585 1.00 88.44 216 GLY A O 1
ATOM 1796 N N . SER A 1 217 ? -7.307 -3.689 2.321 1.00 78.69 217 SER A N 1
ATOM 1797 C CA . SER A 1 217 ? -6.795 -4.385 1.130 1.00 78.69 217 SER A CA 1
ATOM 1798 C C . SER A 1 217 ? -7.253 -5.852 1.111 1.00 78.69 217 SER A C 1
ATOM 1800 O O . SER A 1 217 ? -6.436 -6.756 1.312 1.00 78.69 217 SER A O 1
ATOM 1802 N N . ILE A 1 218 ? -8.570 -6.056 0.979 1.00 60.66 218 ILE A N 1
ATOM 1803 C CA . ILE A 1 218 ? -9.234 -7.370 0.900 1.00 60.66 218 ILE A CA 1
ATOM 1804 C C . ILE A 1 218 ? -8.939 -8.029 -0.445 1.00 60.66 218 ILE A C 1
ATOM 1806 O O . ILE A 1 218 ? -9.037 -7.327 -1.475 1.00 60.66 218 ILE A O 1
#

pLDDT: mean 90.21, std 8.24, range [49.88, 98.12]

Organism: NCBI:txid344338

Sequence (218 aa):
MQKSILKLDKVSENCYHTIFQNNHGRRIYIRLICENDEYLFTDCFYTDRPERNGTKAVPLRFHTLRCKQDDLLIVVASELDKHFFGVEFSDSENNMSAKEYIKQKSQDKRKYKFLILVNSGNVYKTRIKNRIHRSIRLEINRTGSKGVITDCRYYDRRYKRNQLYITPSGLTSNIFDFDMDNILKIVNNELNCDFTDVIITKDRFGFDATTLPICGSI